Protein AF-A0A0D3L8S0-F1 (afdb_monomer_lite)

Secondary structure (DSSP, 8-state):
-HHHHHHHHHHHHH--GGGHHHH--EESS-HHHHHHHT--GGGEE---TTS-GGG-TTSGGGHHHHHHH-HHHHHHHHHHHHHHHHHHHHS-GGG-HHHHHHHHHHIIIIIS---EEEEEES-STTTTHHHHHIIIIIHHH---B-TTS-B--SS--SPEEE---TTTGGGTTHHHHHHSSS---EEEE--SS-SS--TTHHHHHHHHHHHHHHHHHH---HHHHHHHHHHTT--GGG-

Foldseek 3Di:
DVLVVVVVVVCVPVVDLCCCQVVDAAADDCLPVCVVSSHDCVRYFYDDPVCDPLNNCLGPVVVVVCVVPNVVVSVVVVVVVVVLVCLCVDPDLVNRVVNVVVVVQQCCCWPVPAQEEEEEELDQVCQCVQVSVQCVFCVVWVDQADPVRDGNDRTDITHRTYYGYPPVRVVPCVCCCQPNPGPYHYHYHYDPDDPDDDDCVNVVSVVCSVVSVVCNVPPADPVRVQVVCVVVVDDPVVD

Organism: Pasteurella multocida (NCBI:txid747)

pLDDT: mean 97.19, std 3.03, range [72.25, 98.88]

Radius of gyration: 24.76 Å; chains: 1; bounding box: 58×57×67 Å

Structure (mmCIF, N/CA/C/O backbone):
data_AF-A0A0D3L8S0-F1
#
_entry.id   AF-A0A0D3L8S0-F1
#
loop_
_atom_site.group_PDB
_atom_site.id
_atom_site.type_symbol
_atom_site.label_atom_id
_atom_site.label_alt_id
_atom_site.label_comp_id
_atom_site.label_asym_id
_atom_site.label_entity_id
_atom_site.label_seq_id
_atom_site.pdbx_PDB_ins_code
_atom_site.Cartn_x
_atom_site.Cartn_y
_atom_site.Cartn_z
_atom_site.occupancy
_atom_site.B_iso_or_equiv
_atom_site.auth_seq_id
_atom_site.auth_comp_id
_atom_site.auth_asym_id
_atom_site.auth_atom_id
_atom_site.pdbx_PDB_model_num
ATOM 1 N N . THR A 1 1 ? -0.045 -2.244 -29.015 1.00 88.31 1 THR A N 1
ATOM 2 C CA . THR A 1 1 ? 0.177 -2.265 -27.549 1.00 88.31 1 THR A CA 1
ATOM 3 C C . THR A 1 1 ? 1.051 -1.082 -27.161 1.00 88.31 1 THR A C 1
ATOM 5 O O . THR A 1 1 ? 1.699 -0.525 -28.042 1.00 88.31 1 THR A O 1
ATOM 8 N N . ASN A 1 2 ? 1.077 -0.683 -25.883 1.00 97.69 2 ASN A N 1
ATOM 9 C CA . ASN A 1 2 ? 1.747 0.549 -25.427 1.00 97.69 2 ASN A CA 1
ATOM 10 C C . ASN A 1 2 ? 3.224 0.651 -25.851 1.00 97.69 2 ASN A C 1
ATOM 12 O O . ASN A 1 2 ? 3.626 1.683 -26.381 1.00 97.69 2 ASN A O 1
ATOM 16 N N . ALA A 1 3 ? 4.009 -0.424 -25.698 1.00 97.25 3 ALA A N 1
ATOM 17 C CA . ALA A 1 3 ? 5.432 -0.426 -26.057 1.00 97.25 3 ALA A CA 1
ATOM 18 C C . ALA A 1 3 ? 5.668 -0.150 -27.554 1.00 97.25 3 ALA A C 1
ATOM 20 O O . ALA A 1 3 ? 6.473 0.710 -27.905 1.00 97.25 3 ALA A O 1
ATOM 21 N N . HIS A 1 4 ? 4.918 -0.806 -28.449 1.00 97.06 4 HIS A N 1
ATOM 22 C CA . HIS A 1 4 ? 5.021 -0.543 -29.889 1.00 97.06 4 HIS A CA 1
ATOM 23 C C . HIS A 1 4 ? 4.528 0.858 -30.266 1.00 97.06 4 HIS A C 1
ATOM 25 O O . HIS A 1 4 ? 5.113 1.479 -31.147 1.00 97.06 4 HIS A O 1
ATOM 31 N N . SER A 1 5 ? 3.508 1.393 -29.587 1.00 98.31 5 SER A N 1
ATOM 32 C CA . SER A 1 5 ? 3.090 2.785 -29.792 1.00 98.31 5 SER A CA 1
ATOM 33 C C . SER A 1 5 ? 4.202 3.772 -29.411 1.00 98.31 5 SER A C 1
ATOM 35 O O . SER A 1 5 ? 4.474 4.693 -30.177 1.00 98.31 5 SER A O 1
ATOM 37 N N . ALA A 1 6 ? 4.892 3.551 -28.285 1.00 98.31 6 ALA A N 1
ATOM 38 C CA . ALA A 1 6 ? 6.031 4.372 -27.865 1.00 98.31 6 ALA A CA 1
ATOM 39 C C . ALA A 1 6 ? 7.219 4.254 -28.837 1.00 98.31 6 ALA A C 1
ATOM 41 O O . ALA A 1 6 ? 7.791 5.268 -29.230 1.00 98.31 6 ALA A O 1
ATOM 42 N N . ARG A 1 7 ? 7.543 3.035 -29.296 1.00 97.69 7 ARG A N 1
ATOM 43 C CA . ARG A 1 7 ? 8.562 2.791 -30.334 1.00 97.69 7 ARG A CA 1
ATOM 44 C C . ARG A 1 7 ? 8.227 3.527 -31.630 1.00 97.69 7 ARG A C 1
ATOM 46 O O . ARG A 1 7 ? 9.088 4.203 -32.180 1.00 97.69 7 ARG A O 1
ATOM 53 N N . ASN A 1 8 ? 6.982 3.444 -32.098 1.00 97.94 8 ASN A N 1
ATOM 54 C CA . ASN A 1 8 ? 6.545 4.116 -33.324 1.00 97.94 8 ASN A CA 1
ATOM 55 C C . ASN A 1 8 ? 6.616 5.643 -33.198 1.00 97.94 8 ASN A C 1
ATOM 57 O O . ASN A 1 8 ? 7.094 6.307 -34.114 1.00 97.94 8 ASN A O 1
ATOM 61 N N . TRP A 1 9 ? 6.187 6.198 -32.060 1.00 98.56 9 TRP A N 1
ATOM 62 C CA . TRP A 1 9 ? 6.336 7.625 -31.764 1.00 98.56 9 TRP A CA 1
ATOM 63 C C . TRP A 1 9 ? 7.810 8.055 -31.759 1.00 98.56 9 TRP A C 1
ATOM 65 O O . TRP A 1 9 ? 8.163 9.052 -32.384 1.00 98.56 9 TRP A O 1
ATOM 75 N N . PHE A 1 10 ? 8.684 7.274 -31.122 1.00 98.50 10 PHE A N 1
ATOM 76 C CA . PHE A 1 10 ? 10.119 7.545 -31.073 1.00 98.50 10 PHE A CA 1
ATOM 77 C C . PHE A 1 10 ? 10.753 7.515 -32.473 1.00 98.50 10 PHE A C 1
ATOM 79 O O . PHE A 1 10 ? 11.435 8.462 -32.871 1.00 98.50 10 PHE A O 1
ATOM 86 N N . LEU A 1 11 ? 10.473 6.471 -33.260 1.00 98.19 11 LEU A N 1
ATOM 87 C CA . LEU A 1 11 ? 11.005 6.304 -34.617 1.00 98.19 11 LEU A CA 1
ATOM 88 C C . LEU A 1 11 ? 10.447 7.324 -35.612 1.00 98.19 11 LEU A C 1
ATOM 90 O O . LEU A 1 11 ? 11.124 7.646 -36.588 1.00 98.19 11 LEU A O 1
ATOM 94 N N . ALA A 1 12 ? 9.272 7.904 -35.353 1.00 98.31 12 ALA A N 1
ATOM 95 C CA . ALA A 1 12 ? 8.773 9.027 -36.141 1.00 98.31 12 ALA A CA 1
ATOM 96 C C . ALA A 1 12 ? 9.735 10.230 -36.113 1.00 98.31 12 ALA A C 1
ATOM 98 O O . ALA A 1 12 ? 9.766 10.983 -37.088 1.00 98.31 12 ALA A O 1
ATOM 99 N N . THR A 1 13 ? 10.560 10.369 -35.070 1.00 98.06 13 THR A N 1
ATOM 100 C CA . THR A 1 13 ? 11.589 11.413 -34.948 1.00 98.06 13 THR A CA 1
ATOM 101 C C . THR A 1 13 ? 12.994 10.870 -35.191 1.00 98.06 13 THR A C 1
ATOM 103 O O . THR A 1 13 ? 13.717 11.428 -36.009 1.00 98.06 13 THR A O 1
ATOM 106 N N . ALA A 1 14 ? 13.376 9.782 -34.516 1.00 97.62 14 ALA A N 1
ATOM 107 C CA . ALA A 1 14 ? 14.727 9.221 -34.572 1.00 97.62 14 ALA A CA 1
ATOM 108 C C . ALA A 1 14 ? 15.081 8.627 -35.945 1.00 97.62 14 ALA A C 1
ATOM 110 O O . ALA A 1 14 ? 16.250 8.634 -36.319 1.00 97.62 14 ALA A O 1
ATOM 111 N N . LYS A 1 15 ? 14.071 8.159 -36.700 1.00 96.75 15 LYS A N 1
ATOM 112 C CA . LYS A 1 15 ? 14.129 7.526 -38.035 1.00 96.75 15 LYS A CA 1
ATOM 113 C C . LYS A 1 15 ? 14.943 6.232 -38.143 1.00 96.75 15 LYS A C 1
ATOM 115 O O . LYS A 1 15 ? 14.507 5.334 -38.854 1.00 96.75 15 LYS A O 1
ATOM 120 N N . ASP A 1 16 ? 16.081 6.129 -37.469 1.00 96.75 16 ASP A N 1
ATOM 121 C CA . ASP A 1 16 ? 16.945 4.952 -37.448 1.00 96.75 16 ASP A CA 1
ATOM 122 C C . ASP A 1 16 ? 16.567 4.010 -36.294 1.00 96.75 16 ASP A C 1
ATOM 124 O O . ASP A 1 16 ? 16.536 4.403 -35.123 1.00 96.75 16 ASP A O 1
ATOM 128 N N . GLU A 1 17 ? 16.302 2.744 -36.621 1.00 95.88 17 GLU A N 1
ATOM 129 C CA . GLU A 1 17 ? 15.994 1.710 -35.633 1.00 95.88 17 GLU A CA 1
ATOM 130 C C . GLU A 1 17 ? 17.175 1.398 -34.707 1.00 95.88 17 GLU A C 1
ATOM 132 O O . GLU A 1 17 ? 16.951 0.995 -33.566 1.00 95.88 17 GLU A O 1
ATOM 137 N N . SER A 1 18 ? 18.421 1.663 -35.125 1.00 95.56 18 SER A N 1
ATOM 138 C CA . SER A 1 18 ? 19.609 1.472 -34.278 1.00 95.56 18 SER A CA 1
ATOM 139 C C . SER A 1 18 ? 19.553 2.294 -32.984 1.00 95.56 18 SER A C 1
ATOM 141 O O . SER A 1 18 ? 20.184 1.953 -31.982 1.00 95.56 18 SER A O 1
ATOM 143 N N . HIS A 1 19 ? 18.781 3.385 -32.980 1.00 97.50 19 HIS A N 1
ATOM 144 C CA . HIS A 1 19 ? 18.620 4.251 -31.820 1.00 97.50 19 HIS A CA 1
ATOM 145 C C . HIS A 1 19 ? 17.688 3.656 -30.756 1.00 97.50 19 HIS A C 1
ATOM 147 O O . HIS A 1 19 ? 17.752 4.086 -29.606 1.00 97.50 19 HIS A O 1
ATOM 153 N N . VAL A 1 20 ? 16.878 2.636 -31.073 1.00 97.50 20 VAL A N 1
ATOM 154 C CA . VAL A 1 20 ? 16.002 1.971 -30.087 1.00 97.50 20 VAL A CA 1
ATOM 155 C C . VAL A 1 20 ? 16.818 1.422 -28.914 1.00 97.50 20 VAL A C 1
ATOM 157 O O . VAL A 1 20 ? 16.462 1.664 -27.761 1.00 97.50 20 VAL A O 1
ATOM 160 N N . ALA A 1 21 ? 17.972 0.810 -29.188 1.00 97.06 21 ALA A N 1
ATOM 161 C CA . ALA A 1 21 ? 18.869 0.247 -28.178 1.00 97.06 21 ALA A CA 1
ATOM 162 C C . ALA A 1 21 ? 19.382 1.259 -27.132 1.00 97.06 21 ALA A C 1
ATOM 164 O O . ALA A 1 21 ? 19.805 0.855 -26.052 1.00 97.06 21 ALA A O 1
ATOM 165 N N . LYS A 1 22 ? 19.348 2.568 -27.432 1.00 97.38 22 LYS A N 1
ATOM 166 C CA . LYS A 1 22 ? 19.797 3.643 -26.525 1.00 97.38 22 LYS A CA 1
ATOM 167 C C . LYS A 1 22 ? 18.668 4.297 -25.727 1.00 97.38 22 LYS A C 1
ATOM 169 O O . LYS A 1 22 ? 18.945 5.072 -24.818 1.00 97.38 22 LYS A O 1
ATOM 174 N N . HIS A 1 23 ? 17.415 4.030 -26.088 1.00 98.00 23 HIS A N 1
ATOM 175 C CA . HIS A 1 23 ? 16.240 4.702 -25.523 1.00 98.00 23 HIS A CA 1
ATOM 176 C C . HIS A 1 23 ? 15.230 3.736 -24.895 1.00 98.00 23 HIS A C 1
ATOM 178 O O . HIS A 1 23 ? 14.277 4.182 -24.259 1.00 98.00 23 HIS A O 1
ATOM 184 N N . PHE A 1 24 ? 15.431 2.429 -25.060 1.00 98.06 24 PHE A N 1
ATOM 185 C CA . PHE A 1 24 ? 14.575 1.390 -24.508 1.00 98.06 24 PHE A CA 1
ATOM 186 C C . PHE A 1 24 ? 15.419 0.350 -23.767 1.00 98.06 24 PHE A C 1
ATOM 188 O O . PHE A 1 24 ? 16.456 -0.093 -24.257 1.00 98.06 24 PHE A O 1
ATOM 195 N N . ALA A 1 25 ? 14.930 -0.055 -22.598 1.00 98.00 25 ALA A N 1
ATOM 196 C CA . ALA A 1 25 ? 15.426 -1.173 -21.804 1.00 98.00 25 ALA A CA 1
ATOM 197 C C . ALA A 1 25 ? 14.257 -2.122 -21.506 1.00 98.00 25 ALA A C 1
ATOM 199 O O . ALA A 1 25 ? 13.093 -1.713 -21.571 1.00 98.00 25 ALA A O 1
ATOM 200 N N . ALA A 1 26 ? 14.553 -3.382 -21.191 1.00 97.75 26 ALA A N 1
ATOM 201 C CA . ALA A 1 26 ? 13.537 -4.396 -20.925 1.00 97.75 26 ALA A CA 1
ATOM 202 C C . ALA A 1 26 ? 13.686 -4.987 -19.524 1.00 97.75 26 ALA A C 1
ATOM 204 O O . ALA A 1 26 ? 14.787 -5.307 -19.095 1.00 97.75 26 ALA A O 1
ATOM 205 N N . LEU A 1 27 ? 12.558 -5.197 -18.848 1.00 96.69 27 LEU A N 1
ATOM 206 C CA . LEU A 1 27 ? 12.469 -5.996 -17.628 1.00 96.69 27 LEU A CA 1
ATOM 207 C C . LEU A 1 27 ? 11.749 -7.288 -18.026 1.00 96.69 27 LEU A C 1
ATOM 209 O O . LEU A 1 27 ? 10.531 -7.283 -18.216 1.00 96.69 27 LEU A O 1
ATOM 213 N N . SER A 1 28 ? 12.493 -8.357 -18.313 1.00 92.81 28 SER A N 1
ATOM 214 C CA . SER A 1 28 ? 11.940 -9.563 -18.948 1.00 92.81 28 SER A CA 1
ATOM 215 C C . SER A 1 28 ? 12.872 -10.765 -18.828 1.00 92.81 28 SER A C 1
ATOM 217 O O . SER A 1 28 ? 14.052 -10.614 -18.540 1.00 92.81 28 SER A O 1
ATOM 219 N N . THR A 1 29 ? 12.340 -11.950 -19.127 1.00 90.50 29 THR A N 1
ATOM 220 C CA . THR A 1 29 ? 13.087 -13.204 -19.309 1.00 90.50 29 THR A CA 1
ATOM 221 C C . THR A 1 29 ? 13.115 -13.681 -20.767 1.00 90.50 29 THR A C 1
ATOM 223 O O . THR A 1 29 ? 13.768 -14.673 -21.085 1.00 90.50 29 THR A O 1
ATOM 226 N N . ASN A 1 30 ? 12.410 -13.005 -21.686 1.00 93.44 30 ASN A N 1
ATOM 227 C CA . ASN A 1 30 ? 12.310 -13.413 -23.092 1.00 93.44 30 ASN A CA 1
ATOM 228 C C . ASN A 1 30 ? 13.287 -12.625 -23.977 1.00 93.44 30 ASN A C 1
ATOM 230 O O . ASN A 1 30 ? 12.899 -11.688 -24.679 1.00 93.44 30 ASN A O 1
ATOM 234 N N . SER A 1 31 ? 14.555 -13.039 -23.965 1.00 93.56 31 SER A N 1
ATOM 235 C CA . SER A 1 31 ? 15.636 -12.383 -24.716 1.00 93.56 31 SER A CA 1
ATOM 236 C C . SER A 1 31 ? 15.359 -12.265 -26.216 1.00 93.56 31 SER A C 1
ATOM 238 O O . SER A 1 31 ? 15.661 -11.235 -26.816 1.00 93.56 31 SER A O 1
ATOM 240 N N . LYS A 1 32 ? 14.720 -13.276 -26.823 1.00 96.00 32 LYS A N 1
ATOM 241 C CA . LYS A 1 32 ? 14.365 -13.262 -28.248 1.00 96.00 32 LYS A CA 1
ATOM 242 C C . LYS A 1 32 ? 13.385 -12.133 -28.575 1.00 96.00 32 LYS A C 1
ATOM 244 O O . LYS A 1 32 ? 13.646 -11.362 -29.491 1.00 96.00 32 LYS A O 1
ATOM 249 N N . ALA A 1 33 ? 12.298 -12.003 -27.814 1.00 95.75 33 ALA A N 1
ATOM 250 C CA . ALA A 1 33 ? 11.309 -10.948 -28.047 1.00 95.75 33 ALA A CA 1
ATOM 251 C C . ALA A 1 33 ? 11.878 -9.544 -27.772 1.00 95.75 33 ALA A C 1
ATOM 253 O O . ALA A 1 33 ? 11.538 -8.589 -28.469 1.00 95.75 33 ALA A O 1
ATOM 254 N N . VAL A 1 34 ? 12.765 -9.416 -26.779 1.00 95.88 34 VAL A N 1
ATOM 255 C CA . VAL A 1 34 ? 13.476 -8.163 -26.475 1.00 95.88 34 VAL A CA 1
ATOM 256 C C . VAL A 1 34 ? 14.382 -7.749 -27.640 1.00 95.88 34 VAL A C 1
ATOM 258 O O . VAL A 1 34 ? 14.318 -6.603 -28.087 1.00 95.88 34 VAL A O 1
ATOM 261 N N . ALA A 1 35 ? 15.158 -8.689 -28.185 1.00 95.81 35 ALA A N 1
ATOM 262 C CA . ALA A 1 35 ? 16.009 -8.441 -29.344 1.00 95.81 35 ALA A CA 1
ATOM 263 C C . ALA A 1 35 ? 15.184 -8.108 -30.602 1.00 95.81 35 ALA A C 1
ATOM 265 O O . ALA A 1 35 ? 15.496 -7.149 -31.303 1.00 95.81 35 ALA A O 1
ATOM 266 N N . GLU A 1 36 ? 14.091 -8.837 -30.859 1.00 96.31 36 GLU A N 1
ATOM 267 C CA . GLU A 1 36 ? 13.164 -8.569 -31.973 1.00 96.31 36 GLU A CA 1
ATOM 268 C C . GLU A 1 36 ? 12.494 -7.188 -31.871 1.00 96.31 36 GLU A C 1
ATOM 270 O O . GLU A 1 36 ? 12.191 -6.568 -32.889 1.00 96.31 36 GLU A O 1
ATOM 275 N N . PHE A 1 37 ? 12.296 -6.663 -30.657 1.00 96.88 37 PHE A N 1
ATOM 276 C CA . PHE A 1 37 ? 11.809 -5.297 -30.453 1.00 96.88 37 PHE A CA 1
ATOM 277 C C . PHE A 1 37 ? 12.847 -4.226 -30.856 1.00 96.88 37 PHE A C 1
ATOM 279 O O . PHE A 1 37 ? 12.476 -3.090 -31.177 1.00 96.88 37 PHE A O 1
ATOM 286 N N . GLY A 1 38 ? 14.136 -4.583 -30.873 1.00 96.44 38 GLY A N 1
ATOM 287 C CA . GLY A 1 38 ? 15.269 -3.692 -31.146 1.00 96.44 38 GLY A CA 1
ATOM 288 C C . GLY A 1 38 ? 15.989 -3.181 -29.893 1.00 96.44 38 GLY A C 1
ATOM 289 O O . GLY A 1 38 ? 16.764 -2.230 -29.985 1.00 96.44 38 GLY A O 1
ATOM 290 N N . ILE A 1 39 ? 15.723 -3.769 -28.722 1.00 97.75 39 ILE A N 1
ATOM 291 C CA . ILE A 1 39 ? 16.448 -3.468 -27.479 1.00 97.75 39 ILE A CA 1
ATOM 292 C C . ILE A 1 39 ? 17.754 -4.271 -27.461 1.00 97.75 39 ILE A C 1
ATOM 294 O O . ILE A 1 39 ? 17.759 -5.456 -27.790 1.00 97.75 39 ILE A O 1
ATOM 298 N N . ASP A 1 40 ? 18.855 -3.636 -27.048 1.00 97.12 40 ASP A N 1
ATOM 299 C CA . ASP A 1 40 ? 20.095 -4.356 -26.739 1.00 97.12 40 ASP A CA 1
ATOM 300 C C . ASP A 1 40 ? 19.857 -5.248 -25.515 1.00 97.12 40 ASP A C 1
ATOM 302 O O . ASP A 1 40 ? 19.467 -4.763 -24.453 1.00 97.12 40 ASP A O 1
ATOM 306 N N . THR A 1 41 ? 20.095 -6.552 -25.649 1.00 96.12 41 THR A N 1
ATOM 307 C CA . THR A 1 41 ? 19.909 -7.520 -24.562 1.00 96.12 41 THR A CA 1
ATOM 308 C C . THR A 1 41 ? 20.830 -7.269 -23.368 1.00 96.12 41 THR A C 1
ATOM 310 O O . THR A 1 41 ? 20.524 -7.743 -22.282 1.00 96.12 41 THR A O 1
ATOM 313 N N . ASN A 1 42 ? 21.901 -6.480 -23.514 1.00 96.94 42 ASN A N 1
ATOM 314 C CA . ASN A 1 42 ? 22.684 -5.994 -22.370 1.00 96.94 42 ASN A CA 1
ATOM 315 C C . ASN A 1 42 ? 21.890 -5.028 -21.467 1.00 96.94 42 ASN A C 1
ATOM 317 O O . ASN A 1 42 ? 22.231 -4.859 -20.302 1.00 96.94 42 ASN A O 1
ATOM 321 N N . ASN A 1 43 ? 20.818 -4.425 -21.992 1.00 96.94 43 ASN A N 1
ATOM 322 C CA . ASN A 1 43 ? 19.855 -3.595 -21.264 1.00 96.94 43 ASN A CA 1
ATOM 323 C C . ASN A 1 43 ? 18.572 -4.380 -20.923 1.00 96.94 43 ASN A C 1
ATOM 325 O O . ASN A 1 43 ? 17.499 -3.790 -20.745 1.00 96.94 43 ASN A O 1
ATOM 329 N N . MET A 1 44 ? 18.663 -5.714 -20.881 1.00 97.19 44 MET A N 1
ATOM 330 C CA . MET A 1 44 ? 17.619 -6.586 -20.357 1.00 97.19 44 MET A CA 1
ATOM 331 C C . MET A 1 44 ? 17.942 -6.943 -18.907 1.00 97.19 44 MET A C 1
ATOM 333 O O . MET A 1 44 ? 18.972 -7.542 -18.616 1.00 97.19 44 MET A O 1
ATOM 337 N N . PHE A 1 45 ? 17.039 -6.592 -18.001 1.00 97.62 45 PHE A N 1
ATOM 338 C CA . PHE A 1 45 ? 17.150 -6.894 -16.583 1.00 97.62 45 PHE A CA 1
ATOM 339 C C . PHE A 1 45 ? 16.188 -8.034 -16.249 1.00 97.62 45 PHE A C 1
ATOM 341 O O . PHE A 1 45 ? 14.967 -7.904 -16.385 1.00 97.62 45 PHE A O 1
ATOM 348 N N . GLU A 1 46 ? 16.754 -9.167 -15.852 1.00 95.00 46 GLU A N 1
ATOM 349 C CA . GLU A 1 46 ? 16.008 -10.399 -15.615 1.00 95.00 46 GLU A CA 1
ATOM 350 C C . GLU A 1 46 ? 15.418 -10.466 -14.200 1.00 95.00 46 GLU A C 1
ATOM 352 O O . GLU A 1 46 ? 15.893 -9.838 -13.253 1.00 95.00 46 GLU A O 1
ATOM 357 N N . PHE A 1 47 ? 14.369 -11.270 -14.062 1.00 92.88 47 PHE A N 1
ATOM 358 C CA . PHE A 1 47 ? 13.789 -11.704 -12.794 1.00 92.88 47 PHE A CA 1
ATOM 359 C C . PHE A 1 47 ? 13.243 -13.126 -12.973 1.00 92.88 47 PHE A C 1
ATOM 361 O O . PHE A 1 47 ? 13.187 -13.634 -14.091 1.00 92.88 47 PHE A O 1
ATOM 368 N N . TRP A 1 48 ? 12.855 -13.792 -11.888 1.00 93.00 48 TRP A N 1
ATOM 369 C CA . TRP A 1 48 ? 12.554 -15.228 -11.910 1.00 93.00 48 TRP A CA 1
ATOM 370 C C . TRP A 1 48 ? 11.080 -15.537 -11.644 1.00 93.00 48 TRP A C 1
ATOM 372 O O . TRP A 1 48 ? 10.324 -14.692 -11.178 1.00 93.00 48 TRP A O 1
ATOM 382 N N . ASP A 1 49 ? 10.677 -16.771 -11.934 1.00 90.56 49 ASP A N 1
ATOM 383 C CA . ASP A 1 49 ? 9.305 -17.274 -11.794 1.00 90.56 49 ASP A CA 1
ATOM 384 C C . ASP A 1 49 ? 8.771 -17.238 -10.353 1.00 90.56 49 ASP A C 1
ATOM 386 O O . ASP A 1 49 ? 7.585 -16.994 -10.134 1.00 90.56 49 ASP A O 1
ATOM 390 N N . TRP A 1 50 ? 9.645 -17.410 -9.364 1.00 93.56 50 TRP A N 1
ATOM 391 C CA . TRP A 1 50 ? 9.317 -17.262 -7.947 1.00 93.56 50 TRP A CA 1
ATOM 392 C C . TRP A 1 50 ? 9.108 -15.799 -7.515 1.00 93.56 50 TRP A C 1
ATOM 394 O O . TRP A 1 50 ? 8.661 -15.549 -6.394 1.00 93.56 50 TRP A O 1
ATOM 404 N N . VAL A 1 51 ? 9.373 -14.822 -8.393 1.00 94.44 51 VAL A N 1
ATOM 405 C CA . VAL A 1 51 ? 9.063 -13.404 -8.170 1.00 94.44 51 VAL A CA 1
ATOM 406 C C . VAL A 1 51 ? 7.633 -13.124 -8.635 1.00 94.44 51 VAL A C 1
ATOM 408 O O . VAL A 1 51 ? 7.377 -12.729 -9.773 1.00 94.44 51 VAL A O 1
ATOM 411 N N . GLY A 1 52 ? 6.670 -13.317 -7.733 1.00 94.00 52 GLY A N 1
ATOM 412 C CA . GLY A 1 52 ? 5.275 -12.961 -7.998 1.00 94.00 52 GLY A CA 1
ATOM 413 C C . GLY A 1 52 ? 5.118 -11.462 -8.289 1.00 94.00 52 GLY A C 1
ATOM 414 O O . GLY A 1 52 ? 5.695 -10.632 -7.590 1.00 94.00 52 GLY A O 1
ATOM 415 N N . GLY A 1 53 ? 4.303 -11.096 -9.286 1.00 94.81 53 GLY A N 1
ATOM 416 C CA . GLY A 1 53 ? 4.183 -9.708 -9.765 1.00 94.81 53 GLY A CA 1
ATOM 417 C C . GLY A 1 53 ? 3.904 -8.674 -8.665 1.00 94.81 53 GLY A C 1
ATOM 418 O O . GLY A 1 53 ? 4.602 -7.666 -8.576 1.00 94.81 53 GLY A O 1
ATOM 419 N N . ARG A 1 54 ? 2.967 -8.959 -7.754 1.00 97.69 54 ARG A N 1
ATOM 420 C CA . ARG A 1 54 ? 2.632 -8.090 -6.605 1.00 97.69 54 ARG A CA 1
ATOM 421 C C . ARG A 1 54 ? 3.691 -8.033 -5.489 1.00 97.69 54 ARG A C 1
ATOM 423 O O . ARG A 1 54 ? 3.518 -7.303 -4.524 1.00 97.69 54 ARG A O 1
ATOM 430 N N . TYR A 1 55 ? 4.781 -8.787 -5.624 1.00 98.06 55 TYR A N 1
ATOM 431 C CA . TYR A 1 55 ? 5.945 -8.788 -4.732 1.00 98.06 55 TYR A CA 1
ATOM 432 C C . TYR A 1 55 ? 7.239 -8.462 -5.492 1.00 98.06 55 TYR A C 1
ATOM 434 O O . TYR A 1 55 ? 8.331 -8.749 -5.015 1.00 98.06 55 TYR A O 1
ATOM 442 N N . SER A 1 56 ? 7.141 -7.902 -6.700 1.00 97.44 56 SER A N 1
ATOM 443 C CA . SER A 1 56 ? 8.279 -7.829 -7.620 1.00 97.44 56 SER A CA 1
ATOM 444 C C . SER A 1 56 ? 9.115 -6.556 -7.523 1.00 97.44 56 SER A C 1
ATOM 446 O O . SER A 1 56 ? 10.207 -6.535 -8.088 1.00 97.44 56 SER A O 1
ATOM 448 N N . LEU A 1 57 ? 8.676 -5.514 -6.804 1.00 98.31 57 LEU A N 1
ATOM 449 C CA . LEU A 1 57 ? 9.380 -4.218 -6.774 1.00 98.31 57 LEU A CA 1
ATOM 450 C C . LEU A 1 57 ? 10.832 -4.308 -6.278 1.00 98.31 57 LEU A C 1
ATOM 452 O O . LEU A 1 57 ? 11.642 -3.450 -6.601 1.00 98.31 57 LEU A O 1
ATOM 456 N N . TRP A 1 58 ? 11.161 -5.358 -5.524 1.00 98.31 58 TRP A N 1
ATOM 457 C CA . TRP A 1 58 ? 12.499 -5.626 -4.987 1.00 98.31 58 TRP A CA 1
ATOM 458 C C . TRP A 1 58 ? 13.464 -6.222 -6.028 1.00 98.31 58 TRP A C 1
ATOM 460 O O . TRP A 1 58 ? 14.651 -6.373 -5.764 1.00 98.31 58 TRP A O 1
ATOM 470 N N . SER A 1 59 ? 12.946 -6.614 -7.194 1.00 97.62 59 SER A N 1
ATOM 471 C CA . SER A 1 59 ? 13.696 -7.232 -8.294 1.00 97.62 59 SER A CA 1
ATOM 472 C C . SER A 1 59 ? 14.081 -6.204 -9.368 1.00 97.62 59 SER A C 1
ATOM 474 O O . SER A 1 59 ? 13.969 -4.997 -9.159 1.00 97.62 59 SER A O 1
ATOM 476 N N . ALA A 1 60 ? 14.450 -6.675 -10.566 1.00 97.75 60 ALA A N 1
ATOM 477 C CA . ALA A 1 60 ? 14.612 -5.843 -11.758 1.00 97.75 60 ALA A CA 1
ATOM 478 C C . ALA A 1 60 ? 13.401 -4.936 -12.052 1.00 97.75 60 ALA A C 1
ATOM 480 O O . ALA A 1 60 ? 13.581 -3.847 -12.592 1.00 97.75 60 ALA A O 1
ATOM 481 N N . ILE A 1 61 ? 12.181 -5.328 -11.654 1.00 97.81 61 ILE A N 1
ATOM 482 C CA . ILE A 1 61 ? 10.980 -4.478 -11.770 1.00 97.81 61 ILE A CA 1
ATOM 483 C C . ILE A 1 61 ? 11.151 -3.129 -11.044 1.00 97.81 61 ILE A C 1
ATOM 485 O O . ILE A 1 61 ? 10.598 -2.121 -11.480 1.00 97.81 61 ILE A O 1
ATOM 489 N N . GLY A 1 62 ? 11.975 -3.076 -9.995 1.00 98.31 62 GLY A N 1
ATOM 490 C CA . GLY A 1 62 ? 12.326 -1.859 -9.264 1.00 98.31 62 GLY A CA 1
ATOM 491 C C . GLY A 1 62 ? 13.269 -0.898 -9.993 1.00 98.31 62 GLY A C 1
ATOM 492 O O . GLY A 1 62 ? 13.608 0.137 -9.422 1.00 98.31 62 GLY A O 1
ATOM 493 N N . LEU A 1 63 ? 13.691 -1.172 -11.238 1.00 98.50 63 LEU A N 1
ATOM 494 C CA . LEU A 1 63 ? 14.656 -0.331 -11.963 1.00 98.50 63 LEU A CA 1
ATOM 495 C C . LEU A 1 63 ? 14.244 1.148 -12.003 1.00 98.50 63 LEU A C 1
ATOM 497 O O . LEU A 1 63 ? 15.081 2.026 -11.814 1.00 98.50 63 LEU A O 1
ATOM 501 N N . SER A 1 64 ? 12.958 1.450 -12.202 1.00 98.56 64 SER A N 1
ATOM 502 C CA . SER A 1 64 ? 12.478 2.838 -12.201 1.00 98.56 64 SER A CA 1
ATOM 503 C C . SER A 1 64 ? 12.611 3.519 -10.837 1.00 98.56 64 SER A C 1
ATOM 505 O O . SER A 1 64 ? 12.821 4.728 -10.786 1.00 98.56 64 SER A O 1
ATOM 507 N N . ILE A 1 65 ? 12.518 2.763 -9.738 1.00 98.69 65 ILE A N 1
ATOM 508 C CA . ILE A 1 65 ? 12.755 3.274 -8.382 1.00 98.69 65 ILE A CA 1
ATOM 509 C C . ILE A 1 65 ? 14.232 3.645 -8.265 1.00 98.69 65 ILE A C 1
ATOM 511 O O . ILE A 1 65 ? 14.543 4.799 -7.988 1.00 98.69 65 ILE A O 1
ATOM 515 N N . ALA A 1 66 ? 15.135 2.715 -8.586 1.00 98.62 66 ALA A N 1
ATOM 516 C CA . ALA A 1 66 ? 16.577 2.952 -8.544 1.00 98.62 66 ALA A CA 1
ATOM 517 C C . ALA A 1 66 ? 17.020 4.129 -9.433 1.00 98.62 66 ALA 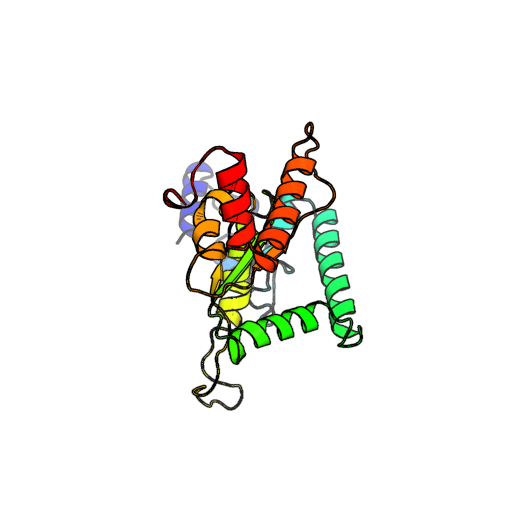A C 1
ATOM 519 O O . ALA A 1 66 ? 17.885 4.904 -9.038 1.00 98.62 66 ALA A O 1
ATOM 520 N N . LEU A 1 67 ? 16.406 4.314 -10.606 1.00 98.62 67 LEU A N 1
ATOM 521 C CA . LEU A 1 67 ? 16.658 5.478 -11.462 1.00 98.62 67 LEU A CA 1
ATOM 522 C C . LEU A 1 67 ? 16.146 6.791 -10.850 1.00 98.62 67 LEU A C 1
ATOM 524 O O . LEU A 1 67 ? 16.751 7.837 -11.069 1.00 98.62 67 LEU A O 1
ATOM 528 N N . SER A 1 68 ? 15.041 6.752 -10.101 1.00 98.69 68 SER A N 1
ATOM 529 C CA . SER A 1 68 ? 14.424 7.942 -9.510 1.00 98.69 68 SER A CA 1
ATOM 530 C C . SER A 1 68 ? 15.123 8.413 -8.238 1.00 98.69 68 SER A C 1
ATOM 532 O O . SER A 1 68 ? 15.209 9.619 -8.019 1.00 98.69 68 SER A O 1
ATOM 534 N N . ILE A 1 69 ? 15.558 7.487 -7.380 1.00 98.50 69 ILE A N 1
ATOM 535 C CA . ILE A 1 69 ? 16.144 7.811 -6.070 1.00 98.50 69 ILE A CA 1
ATOM 536 C C . ILE A 1 69 ? 17.625 7.447 -5.972 1.00 98.50 69 ILE A C 1
ATOM 538 O O . ILE A 1 69 ? 18.225 7.684 -4.941 1.00 98.50 69 ILE A O 1
ATOM 542 N N . GLY A 1 70 ? 18.242 6.900 -7.017 1.00 98.62 70 GLY A N 1
ATOM 543 C CA . GLY A 1 70 ? 19.614 6.397 -6.963 1.00 98.62 70 GLY A CA 1
ATOM 544 C C . GLY A 1 70 ? 19.709 5.001 -6.338 1.00 98.62 70 GLY A C 1
ATOM 545 O O . GLY A 1 70 ? 18.869 4.581 -5.540 1.00 98.62 70 GLY A O 1
ATOM 546 N N . PHE A 1 71 ? 20.755 4.260 -6.716 1.00 98.56 71 PHE A N 1
ATOM 547 C CA . PHE A 1 71 ? 20.906 2.861 -6.306 1.00 98.56 71 PHE A CA 1
ATOM 548 C C . PHE A 1 71 ? 21.169 2.706 -4.802 1.00 98.56 71 PHE A C 1
ATOM 550 O O . PHE A 1 71 ? 20.615 1.801 -4.197 1.00 98.56 71 PHE A O 1
ATOM 557 N N . GLU A 1 72 ? 21.904 3.632 -4.177 1.00 98.69 72 GLU A N 1
ATOM 558 C CA . GLU A 1 72 ? 22.160 3.622 -2.726 1.00 98.69 72 GLU A CA 1
ATOM 559 C C . GLU A 1 72 ? 20.855 3.655 -1.911 1.00 98.69 72 GLU A C 1
ATOM 561 O O . GLU A 1 72 ? 20.661 2.877 -0.978 1.00 98.69 72 GLU A O 1
ATOM 566 N N . HIS A 1 73 ? 19.906 4.511 -2.299 1.00 98.69 73 HIS A N 1
ATOM 567 C CA . HIS A 1 73 ? 18.605 4.584 -1.638 1.00 98.69 73 HIS A CA 1
ATOM 568 C C . HIS A 1 73 ? 17.714 3.373 -1.963 1.00 98.69 73 HIS A C 1
ATOM 570 O O . HIS A 1 73 ? 16.912 2.959 -1.124 1.00 98.69 73 HIS A O 1
ATOM 576 N N . PHE A 1 74 ? 17.872 2.761 -3.142 1.00 98.81 74 PHE A N 1
ATOM 577 C CA . PHE A 1 74 ? 17.221 1.487 -3.460 1.00 98.81 74 PHE A CA 1
ATOM 578 C C . PHE A 1 74 ? 17.784 0.330 -2.616 1.00 98.81 74 PHE A C 1
ATOM 580 O O . PHE A 1 74 ? 17.016 -0.471 -2.093 1.00 98.81 74 PHE A O 1
ATOM 587 N N . GLU A 1 75 ? 19.098 0.274 -2.392 1.00 98.75 75 GLU A N 1
ATOM 588 C CA . GLU A 1 75 ? 19.718 -0.687 -1.473 1.00 98.75 75 GLU A CA 1
ATOM 589 C C . GLU A 1 75 ? 19.254 -0.472 -0.030 1.00 98.75 75 GLU A C 1
ATOM 591 O O . GLU A 1 75 ? 18.963 -1.446 0.662 1.00 98.75 75 GLU A O 1
ATOM 596 N N . ALA A 1 76 ? 19.098 0.779 0.414 1.00 98.81 76 ALA A N 1
ATOM 597 C CA . ALA A 1 76 ? 18.529 1.083 1.727 1.00 98.81 76 ALA A CA 1
ATOM 598 C C . ALA A 1 76 ? 17.076 0.585 1.864 1.00 98.81 76 ALA A C 1
ATOM 600 O O . ALA A 1 76 ? 16.708 0.034 2.902 1.00 98.81 76 ALA A O 1
ATOM 601 N N . LEU A 1 77 ? 16.262 0.711 0.807 1.00 98.81 77 LEU A N 1
ATOM 602 C CA . LEU A 1 77 ? 14.911 0.142 0.756 1.00 98.81 77 LEU A CA 1
ATOM 603 C C . LEU A 1 77 ? 14.939 -1.393 0.888 1.00 98.81 77 LEU A C 1
ATOM 605 O O . LEU A 1 77 ? 14.180 -1.956 1.679 1.00 98.81 77 LEU A O 1
ATOM 609 N N . LEU A 1 78 ? 15.830 -2.069 0.154 1.00 98.81 78 LEU A N 1
ATOM 610 C CA . LEU A 1 78 ? 16.011 -3.524 0.244 1.00 98.81 78 LEU A CA 1
ATOM 611 C C . LEU A 1 78 ? 16.495 -3.955 1.635 1.00 98.81 78 LEU A C 1
ATOM 613 O O . LEU A 1 78 ? 16.019 -4.953 2.174 1.00 98.81 78 LEU A O 1
ATOM 617 N N . ALA A 1 79 ? 17.412 -3.197 2.235 1.00 98.88 79 ALA A N 1
ATOM 618 C CA . ALA A 1 79 ? 17.925 -3.463 3.571 1.00 98.88 79 ALA A CA 1
ATOM 619 C C . ALA A 1 79 ? 16.820 -3.358 4.631 1.00 98.88 79 ALA A C 1
ATOM 621 O O . ALA A 1 79 ? 16.706 -4.253 5.465 1.00 98.88 79 ALA A O 1
ATOM 622 N N . GLY A 1 80 ? 15.956 -2.339 4.555 1.00 98.81 80 GLY A N 1
ATOM 623 C CA . GLY A 1 80 ? 14.805 -2.207 5.454 1.00 98.81 80 GLY A CA 1
ATOM 624 C C . GLY A 1 80 ? 13.817 -3.375 5.336 1.00 98.81 80 GLY A C 1
ATOM 625 O O . GLY A 1 80 ? 13.356 -3.904 6.348 1.00 98.81 80 GLY A O 1
ATOM 626 N N . ALA A 1 81 ? 13.541 -3.847 4.114 1.00 98.81 81 ALA A N 1
ATOM 627 C CA . ALA A 1 81 ? 12.735 -5.054 3.909 1.00 98.81 81 ALA A CA 1
ATOM 628 C C . ALA A 1 81 ? 13.413 -6.299 4.508 1.00 98.81 81 ALA A C 1
ATOM 630 O O . ALA A 1 81 ? 12.776 -7.077 5.213 1.00 98.81 81 ALA A O 1
ATOM 631 N N . HIS A 1 82 ? 14.726 -6.441 4.316 1.00 98.88 82 HIS A N 1
ATOM 632 C CA . HIS A 1 82 ? 15.497 -7.551 4.869 1.00 98.88 82 HIS A CA 1
ATOM 633 C C . HIS A 1 82 ? 15.559 -7.545 6.408 1.00 98.88 82 HIS A C 1
ATOM 635 O O . HIS A 1 82 ? 15.592 -8.604 7.041 1.00 98.88 82 HIS A O 1
ATOM 641 N N . GLU A 1 83 ? 15.569 -6.373 7.043 1.00 98.81 83 GLU A N 1
ATOM 642 C CA . GLU A 1 83 ? 15.435 -6.259 8.499 1.00 98.81 83 GLU A CA 1
ATOM 643 C C . GLU A 1 83 ? 14.068 -6.761 8.976 1.00 98.81 83 GLU A C 1
ATOM 645 O O . GLU A 1 83 ? 14.003 -7.527 9.943 1.00 98.81 83 GLU A O 1
ATOM 650 N N . MET A 1 84 ? 12.993 -6.418 8.259 1.00 98.81 84 MET A N 1
ATOM 651 C CA . MET A 1 84 ? 11.658 -6.944 8.544 1.00 98.81 84 MET A CA 1
ATOM 652 C C . MET A 1 84 ? 11.571 -8.461 8.310 1.00 98.81 84 MET A C 1
ATOM 654 O O . MET A 1 84 ? 10.948 -9.155 9.113 1.00 98.81 84 MET A O 1
ATOM 658 N N . ASP A 1 85 ? 12.253 -9.006 7.296 1.00 98.81 85 ASP A N 1
ATOM 659 C CA . ASP A 1 85 ? 12.347 -10.459 7.083 1.00 98.81 85 ASP A CA 1
ATOM 660 C C . ASP A 1 85 ? 13.005 -11.163 8.275 1.00 98.81 85 ASP A C 1
ATOM 662 O O . ASP A 1 85 ? 12.528 -12.205 8.736 1.00 98.81 85 ASP A O 1
ATOM 666 N N . LYS A 1 86 ? 14.108 -10.601 8.793 1.00 98.81 86 LYS A N 1
ATOM 667 C CA . LYS A 1 86 ? 14.784 -11.135 9.984 1.00 98.81 86 LYS A CA 1
ATOM 668 C C . LYS A 1 86 ? 13.849 -11.108 11.181 1.00 98.81 86 LYS A C 1
ATOM 670 O O . LYS A 1 86 ? 13.677 -12.143 11.820 1.00 98.81 86 LYS A O 1
ATOM 675 N N . HIS A 1 87 ? 13.220 -9.963 11.442 1.00 98.81 87 HIS A N 1
ATOM 676 C CA . HIS A 1 87 ? 12.251 -9.813 12.526 1.00 98.81 87 HIS A CA 1
ATOM 677 C C . HIS A 1 87 ? 11.133 -10.852 12.424 1.00 98.81 87 HIS A C 1
ATOM 679 O O . HIS A 1 87 ? 10.930 -11.626 13.359 1.00 98.81 87 HIS A O 1
ATOM 685 N N . PHE A 1 88 ? 10.480 -10.947 11.263 1.00 98.75 88 PHE A N 1
ATOM 686 C CA . PHE A 1 88 ? 9.404 -11.904 11.024 1.00 98.75 88 PHE A CA 1
ATOM 687 C C . PHE A 1 88 ? 9.849 -13.356 11.234 1.00 98.75 88 PHE A C 1
ATOM 689 O O . PHE A 1 88 ? 9.107 -14.155 11.803 1.00 98.75 88 PHE A O 1
ATOM 696 N N . ARG A 1 89 ? 11.064 -13.705 10.803 1.00 98.62 89 ARG A N 1
ATOM 697 C CA . ARG A 1 89 ? 11.585 -15.070 10.906 1.00 98.62 89 ARG A CA 1
ATOM 698 C C . ARG A 1 89 ? 12.007 -15.459 12.323 1.00 98.62 89 ARG A C 1
ATOM 700 O O . ARG A 1 89 ? 11.932 -16.642 12.651 1.00 98.62 89 ARG A O 1
ATOM 707 N N . THR A 1 90 ? 12.530 -14.525 13.119 1.00 98.62 90 THR A N 1
ATOM 708 C CA . THR A 1 90 ? 13.239 -14.868 14.368 1.00 98.62 90 THR A CA 1
ATOM 709 C C . THR A 1 90 ? 12.581 -14.371 15.647 1.00 98.62 90 THR A C 1
ATOM 711 O O . THR A 1 90 ? 12.892 -14.909 16.708 1.00 98.62 90 THR A O 1
ATOM 714 N N . ALA A 1 91 ? 11.719 -13.353 15.593 1.00 98.62 91 ALA A N 1
ATOM 715 C CA . ALA A 1 91 ? 11.060 -12.845 16.793 1.00 98.62 91 ALA A CA 1
ATOM 716 C C . ALA A 1 91 ? 10.079 -13.887 17.372 1.00 98.62 91 ALA A C 1
ATOM 718 O O . ALA A 1 91 ? 9.373 -14.541 16.594 1.00 98.62 91 ALA A O 1
ATOM 719 N N . PRO A 1 92 ? 9.985 -14.025 18.711 1.00 98.38 92 PRO A N 1
ATOM 720 C CA . PRO A 1 92 ? 8.910 -14.785 19.350 1.00 98.38 92 PRO A CA 1
ATOM 721 C C . PRO A 1 92 ? 7.538 -14.311 18.860 1.00 98.38 92 PRO A C 1
ATOM 723 O O . PRO A 1 92 ? 7.360 -13.118 18.610 1.00 98.38 92 PRO A O 1
ATOM 726 N N . ILE A 1 93 ? 6.573 -15.226 18.724 1.00 97.06 93 ILE A N 1
ATOM 727 C CA . ILE A 1 93 ? 5.259 -14.946 18.113 1.00 97.06 93 ILE A CA 1
ATOM 728 C C . ILE A 1 93 ? 4.565 -13.758 18.794 1.00 97.06 93 ILE A C 1
ATOM 730 O O . ILE A 1 93 ? 4.028 -12.889 18.117 1.00 97.06 93 ILE A O 1
ATOM 734 N N . GLU A 1 94 ? 4.640 -13.674 20.119 1.00 97.31 94 GLU A N 1
ATOM 735 C CA . GLU A 1 94 ? 4.047 -12.615 20.938 1.00 97.31 94 GLU A CA 1
ATOM 736 C C . GLU A 1 94 ? 4.688 -11.227 20.753 1.00 97.31 94 GLU A C 1
ATOM 738 O O . GLU A 1 94 ? 4.117 -10.222 21.167 1.00 97.31 94 GLU A O 1
ATOM 743 N N . GLN A 1 95 ? 5.862 -11.157 20.122 1.00 98.19 95 GLN A N 1
ATOM 744 C CA . GLN A 1 95 ? 6.583 -9.920 19.790 1.00 98.19 95 GLN A CA 1
ATOM 745 C C . GLN A 1 95 ? 6.691 -9.704 18.269 1.00 98.19 95 GLN A C 1
ATOM 747 O O . GLN A 1 95 ? 7.308 -8.744 17.799 1.00 98.19 95 GLN A O 1
ATOM 752 N N . ASN A 1 96 ? 6.104 -10.600 17.475 1.00 98.69 96 ASN A N 1
ATOM 753 C CA . ASN A 1 96 ? 6.230 -10.609 16.029 1.00 98.69 96 ASN A CA 1
ATOM 754 C C . ASN A 1 96 ? 5.155 -9.713 15.400 1.00 98.69 96 ASN A C 1
ATOM 756 O O . ASN A 1 96 ? 4.012 -10.123 15.224 1.00 98.69 96 ASN A O 1
ATOM 760 N N . ILE A 1 97 ? 5.543 -8.481 15.059 1.00 98.50 97 ILE A N 1
ATOM 761 C CA . ILE A 1 97 ? 4.648 -7.443 14.512 1.00 98.50 97 ILE A CA 1
ATOM 762 C C . ILE A 1 97 ? 3.772 -7.967 13.353 1.00 98.50 97 ILE A C 1
ATOM 764 O O . ILE A 1 97 ? 2.550 -7.864 13.480 1.00 98.50 97 ILE A O 1
ATOM 768 N N . PRO A 1 98 ? 4.312 -8.577 12.270 1.00 98.69 98 PRO A N 1
ATOM 769 C CA . PRO A 1 98 ? 3.461 -9.103 11.198 1.00 98.69 98 PRO A CA 1
ATOM 77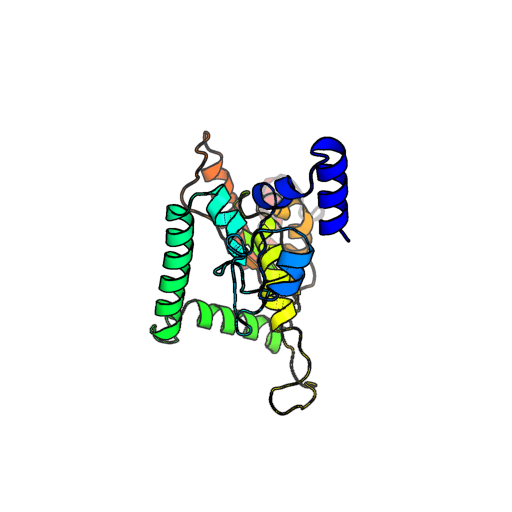0 C C . PRO A 1 98 ? 2.473 -10.177 11.665 1.00 98.69 98 PRO A C 1
ATOM 772 O O . PRO A 1 98 ? 1.331 -10.198 11.211 1.00 98.69 98 PRO A O 1
ATOM 775 N N . THR A 1 99 ? 2.885 -11.054 12.587 1.00 98.50 99 THR A N 1
ATOM 776 C CA . THR A 1 99 ? 2.003 -12.105 13.118 1.00 98.50 99 THR A CA 1
ATOM 777 C C . THR A 1 99 ? 0.876 -11.512 13.956 1.00 98.50 99 THR A C 1
ATOM 779 O O . THR A 1 99 ? -0.278 -11.894 13.781 1.00 98.50 99 THR A O 1
ATOM 782 N N . THR A 1 100 ? 1.181 -10.543 14.818 1.00 98.50 100 THR A N 1
ATOM 783 C CA . THR A 1 100 ? 0.174 -9.832 15.613 1.00 98.50 100 THR A CA 1
ATOM 784 C C . THR A 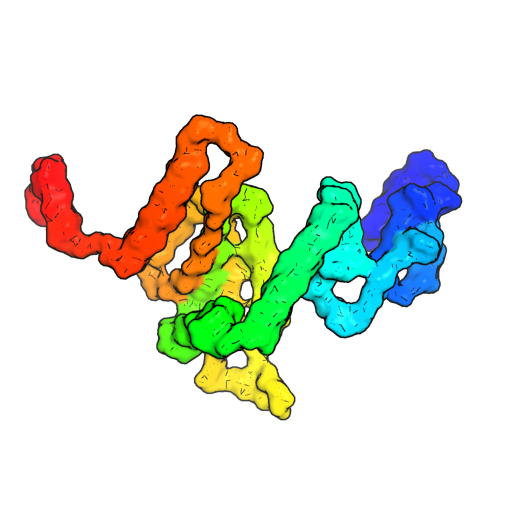1 100 ? -0.848 -9.132 14.720 1.00 98.50 100 THR A C 1
ATOM 786 O O . THR A 1 100 ? -2.047 -9.311 14.927 1.00 98.50 100 THR A O 1
ATOM 789 N N . LEU A 1 101 ? -0.402 -8.402 13.691 1.00 98.69 101 LEU A N 1
ATOM 790 C CA . LEU A 1 101 ? -1.303 -7.742 12.740 1.00 98.69 101 LEU A CA 1
ATOM 791 C C . LEU A 1 101 ? -2.178 -8.757 11.989 1.00 98.69 101 LEU A C 1
ATOM 793 O O . LEU A 1 101 ? -3.391 -8.578 11.904 1.00 98.69 101 LEU A O 1
ATOM 797 N N . ALA A 1 102 ? -1.600 -9.871 11.527 1.00 98.62 102 ALA A N 1
ATOM 798 C CA . ALA A 1 102 ? -2.352 -10.929 10.855 1.00 98.62 102 ALA A CA 1
ATOM 799 C C . ALA A 1 102 ? -3.424 -11.562 11.760 1.00 98.62 102 ALA A C 1
ATOM 801 O O . ALA A 1 102 ? -4.537 -11.826 11.307 1.00 98.62 102 ALA A O 1
ATOM 802 N N . LEU A 1 103 ? -3.117 -11.787 13.042 1.00 98.50 103 LEU A N 1
ATOM 803 C CA . LEU A 1 103 ? -4.072 -12.339 14.006 1.00 98.50 103 LEU A CA 1
ATOM 804 C C . LEU A 1 103 ? -5.191 -11.348 14.351 1.00 98.50 103 LEU A C 1
ATOM 806 O O . LEU A 1 103 ? -6.339 -11.767 14.488 1.00 98.50 103 LEU A O 1
ATOM 810 N N . ILE A 1 104 ? -4.891 -10.048 14.443 1.00 98.44 104 ILE A N 1
ATOM 811 C CA . ILE A 1 104 ? -5.903 -8.994 14.619 1.00 98.44 104 ILE A CA 1
ATOM 812 C C . ILE A 1 104 ? -6.815 -8.920 13.386 1.00 98.44 104 ILE A C 1
ATOM 814 O O . ILE A 1 104 ? -8.038 -8.896 13.530 1.00 98.44 104 ILE A O 1
ATOM 818 N N . GLY A 1 105 ? -6.249 -8.945 12.176 1.00 98.38 105 GLY A N 1
ATOM 819 C CA . GLY A 1 105 ? -7.018 -8.971 10.928 1.00 98.38 105 GLY A CA 1
ATOM 820 C C . GLY A 1 105 ? -7.927 -10.200 10.829 1.00 98.38 105 GLY A C 1
ATOM 821 O O . GLY A 1 105 ? -9.115 -10.075 10.521 1.00 98.38 105 GLY A O 1
ATOM 822 N N . LEU A 1 106 ? -7.407 -11.380 11.183 1.00 98.31 106 LEU A N 1
ATOM 823 C CA . LEU A 1 106 ? -8.180 -12.622 11.263 1.00 98.31 106 LEU A CA 1
ATOM 824 C C . LEU A 1 106 ? -9.297 -12.525 12.308 1.00 98.31 106 LEU A C 1
ATOM 826 O O . LEU A 1 106 ? -10.421 -12.939 12.036 1.00 98.31 106 LEU A O 1
ATOM 830 N N . TRP A 1 107 ? -9.025 -11.956 13.485 1.00 98.75 107 TRP A N 1
ATOM 831 C CA . TRP A 1 107 ? -10.043 -11.748 14.516 1.00 98.75 107 TRP A CA 1
ATOM 832 C C . TRP A 1 107 ? -11.188 -10.868 14.008 1.00 98.75 107 TRP A C 1
ATOM 834 O O . TRP A 1 107 ? -12.358 -11.256 14.063 1.00 98.75 107 TRP A O 1
ATOM 844 N N . ASN A 1 108 ? -10.852 -9.711 13.438 1.00 98.62 108 ASN A N 1
ATOM 845 C CA . ASN A 1 108 ? -11.839 -8.789 12.893 1.00 98.62 108 ASN A CA 1
ATOM 846 C C . ASN A 1 108 ? -12.659 -9.424 11.762 1.00 98.62 108 ASN A C 1
ATOM 848 O O . ASN A 1 108 ? -13.879 -9.275 11.729 1.00 98.62 108 ASN A O 1
ATOM 852 N N . THR A 1 109 ? -12.011 -10.171 10.869 1.00 98.19 109 THR A N 1
ATOM 853 C CA . THR A 1 109 ? -12.657 -10.742 9.682 1.00 98.19 109 THR A CA 1
ATOM 854 C C . THR A 1 109 ? -13.505 -11.967 10.022 1.00 98.19 109 THR A C 1
ATOM 856 O O . THR A 1 109 ? -14.692 -12.022 9.705 1.00 98.19 109 THR A O 1
ATOM 859 N N . ASN A 1 110 ? -12.920 -12.961 10.692 1.00 98.31 110 ASN A N 1
ATOM 860 C CA . ASN A 1 110 ? -13.551 -14.265 10.893 1.00 98.31 110 ASN A CA 1
ATOM 861 C C . ASN A 1 110 ? -14.464 -14.326 12.120 1.00 98.31 110 ASN A C 1
ATOM 863 O O . ASN A 1 110 ? -15.350 -15.179 12.148 1.00 98.31 110 ASN A O 1
ATOM 867 N N . PHE A 1 111 ? -14.269 -13.452 13.114 1.00 98.38 111 PHE A N 1
ATOM 868 C CA . PHE A 1 111 ? -15.062 -13.465 14.347 1.00 98.38 111 PHE A CA 1
ATOM 869 C C . PHE A 1 111 ? -15.968 -12.244 14.480 1.00 98.38 111 PHE A C 1
ATOM 871 O O . PHE A 1 111 ? -17.130 -12.402 14.849 1.00 98.38 111 PHE A O 1
ATOM 878 N N . LEU A 1 112 ? -15.475 -11.042 14.159 1.00 98.31 112 LEU A N 1
ATOM 879 C CA . LEU A 1 112 ? -16.291 -9.819 14.218 1.00 98.31 112 LEU A CA 1
ATOM 880 C C . LEU A 1 112 ? -17.031 -9.512 12.906 1.00 98.31 112 LEU A C 1
ATOM 882 O O . LEU A 1 112 ? -17.881 -8.625 12.878 1.00 98.31 112 LEU A O 1
ATOM 886 N N . GLY A 1 113 ? -16.742 -10.253 11.831 1.00 97.38 113 GLY A N 1
ATOM 887 C CA . GLY A 1 113 ? -17.438 -10.139 10.549 1.00 97.38 113 GLY A CA 1
ATOM 888 C C . GLY A 1 113 ? -17.091 -8.885 9.741 1.00 97.38 113 GLY A C 1
ATOM 889 O O . GLY A 1 113 ? -17.847 -8.521 8.839 1.00 97.38 113 GLY A O 1
ATOM 890 N N . ALA A 1 114 ? -15.976 -8.212 10.042 1.00 98.44 114 ALA A N 1
ATOM 891 C CA . ALA A 1 114 ? -15.501 -7.086 9.247 1.00 98.44 114 ALA A CA 1
ATOM 892 C C . ALA A 1 114 ? -15.116 -7.558 7.835 1.00 98.44 114 ALA A C 1
ATOM 894 O O . ALA A 1 114 ? -14.299 -8.459 7.668 1.00 98.44 114 ALA A O 1
ATOM 895 N N . GLN A 1 115 ? -15.699 -6.944 6.804 1.00 98.31 115 GLN A N 1
ATOM 896 C CA . GLN A 1 115 ? -15.427 -7.309 5.405 1.00 98.31 115 GLN A CA 1
ATOM 897 C C . GLN A 1 115 ? -14.300 -6.489 4.772 1.00 98.31 115 GLN A C 1
ATOM 899 O O . GLN A 1 115 ? -13.846 -6.796 3.668 1.00 98.31 115 GLN A O 1
ATOM 904 N N . THR A 1 116 ? -13.880 -5.415 5.436 1.00 98.81 116 THR A N 1
ATOM 905 C CA . THR A 1 116 ? -12.938 -4.442 4.887 1.00 98.81 116 THR A CA 1
ATOM 906 C C . THR A 1 116 ? -11.891 -4.069 5.916 1.00 98.81 116 THR A C 1
ATOM 908 O O . THR A 1 116 ? -12.189 -4.091 7.104 1.00 98.81 116 THR A O 1
ATOM 911 N N . GLU A 1 117 ? -10.732 -3.622 5.456 1.00 98.88 117 GLU A N 1
ATOM 912 C CA . GLU A 1 117 ? -9.681 -3.020 6.273 1.00 98.88 117 GLU A CA 1
ATOM 913 C C . GLU A 1 117 ? -9.223 -1.724 5.594 1.00 98.88 117 GLU A C 1
ATOM 915 O O . GLU A 1 117 ? -8.992 -1.692 4.378 1.00 98.88 117 GLU A O 1
ATOM 920 N N . ALA A 1 118 ? -9.152 -0.642 6.369 1.00 98.81 118 ALA A N 1
ATOM 921 C CA . ALA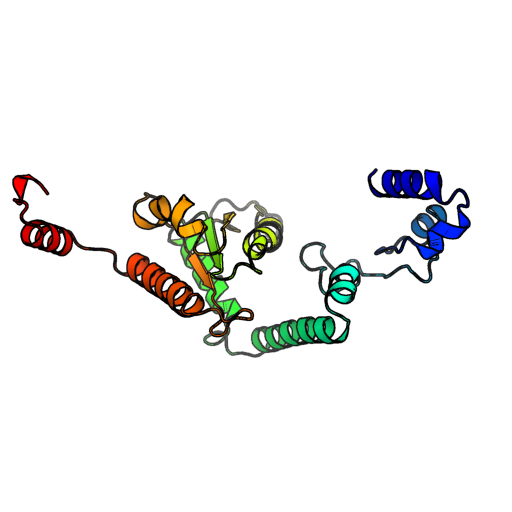 A 1 118 ? -8.746 0.666 5.877 1.00 98.81 118 ALA A CA 1
ATOM 922 C C . ALA A 1 118 ? -7.279 0.949 6.229 1.00 98.81 118 ALA A C 1
ATOM 924 O O . ALA A 1 118 ? -6.900 0.890 7.394 1.00 98.81 118 ALA A O 1
ATOM 925 N N . ILE A 1 119 ? -6.464 1.321 5.241 1.00 98.88 119 ILE A N 1
ATOM 926 C CA . ILE A 1 119 ? -5.072 1.749 5.439 1.00 98.88 119 ILE A CA 1
ATOM 927 C C . ILE A 1 119 ? -5.009 3.268 5.270 1.00 98.88 119 ILE A C 1
ATOM 929 O O . ILE A 1 119 ? -5.242 3.789 4.178 1.00 98.88 119 ILE A O 1
ATOM 933 N N . LEU A 1 120 ? -4.700 3.984 6.352 1.00 98.69 120 LEU A N 1
ATOM 934 C CA . LEU A 1 120 ? -4.882 5.433 6.476 1.00 98.69 120 LEU A CA 1
ATOM 935 C C . LEU A 1 120 ? -3.551 6.118 6.840 1.00 98.69 120 LEU A C 1
ATOM 937 O O . LEU A 1 120 ? -3.330 6.491 7.997 1.00 98.69 120 LEU A O 1
ATOM 941 N N . PRO A 1 121 ? -2.624 6.278 5.876 1.00 98.62 121 PRO A N 1
ATOM 942 C CA . PRO A 1 121 ? -1.346 6.924 6.134 1.00 98.62 121 PRO A CA 1
ATOM 943 C C . PRO A 1 121 ? -1.517 8.442 6.270 1.00 98.62 121 PRO A C 1
ATOM 945 O O . PRO A 1 121 ? -1.983 9.118 5.360 1.00 98.62 121 PRO A O 1
ATOM 948 N N . TYR A 1 122 ? -1.090 9.019 7.385 1.00 98.50 122 TYR A N 1
ATOM 949 C CA . TYR A 1 122 ? -0.989 10.464 7.602 1.00 98.50 122 TYR A CA 1
ATOM 950 C C . TYR A 1 122 ? 0.330 10.974 7.019 1.00 98.50 122 TYR A C 1
ATOM 952 O O . TYR A 1 122 ? 1.193 11.496 7.720 1.00 98.50 122 TYR A O 1
ATOM 960 N N . ASP A 1 123 ? 0.493 10.755 5.716 1.00 98.38 123 ASP A N 1
ATOM 961 C CA . ASP A 1 123 ? 1.623 11.207 4.918 1.00 98.38 123 ASP A CA 1
ATOM 962 C C . ASP A 1 123 ? 1.215 11.259 3.436 1.00 98.38 123 ASP A C 1
ATOM 964 O O . ASP A 1 123 ? 0.696 10.289 2.877 1.00 98.38 123 ASP A O 1
ATOM 968 N N . GLN A 1 124 ? 1.446 12.401 2.785 1.00 98.38 124 GLN A N 1
ATOM 969 C CA . GLN A 1 124 ? 1.018 12.608 1.401 1.00 98.38 124 GLN A CA 1
ATOM 970 C C . GLN A 1 124 ? 1.892 11.854 0.382 1.00 98.38 124 GLN A C 1
ATOM 972 O O . GLN A 1 124 ? 1.399 11.511 -0.694 1.00 98.38 124 GLN A O 1
ATOM 977 N N . TYR A 1 125 ? 3.159 11.550 0.690 1.00 98.38 125 TYR A N 1
ATOM 978 C CA . TYR A 1 125 ? 3.996 10.717 -0.182 1.00 98.38 125 TYR A CA 1
ATOM 979 C C . TYR A 1 125 ? 3.490 9.267 -0.223 1.00 98.38 125 TYR A C 1
ATOM 981 O O . TYR A 1 125 ? 3.649 8.589 -1.238 1.00 98.38 125 TYR A O 1
ATOM 989 N N . LEU A 1 126 ? 2.779 8.816 0.817 1.00 98.56 126 LEU A N 1
ATOM 990 C CA . LEU A 1 126 ? 2.127 7.504 0.882 1.00 98.56 126 LEU A CA 1
ATOM 991 C C . LEU A 1 126 ? 0.732 7.445 0.227 1.00 98.56 126 LEU A C 1
ATOM 993 O O . LEU A 1 126 ? 0.018 6.456 0.391 1.00 98.56 126 LEU A O 1
ATOM 997 N N . HIS A 1 127 ? 0.333 8.430 -0.585 1.00 98.38 127 HIS A N 1
ATOM 998 C CA . HIS A 1 127 ? -1.008 8.468 -1.197 1.00 98.38 127 HIS A CA 1
ATOM 999 C C . HIS A 1 127 ? -1.370 7.267 -2.101 1.00 98.38 127 HIS A C 1
ATOM 1001 O O . HIS A 1 127 ? -2.539 7.049 -2.405 1.00 98.38 127 HIS A O 1
ATOM 1007 N N . ARG A 1 128 ? -0.392 6.472 -2.558 1.00 98.50 128 ARG A N 1
ATOM 1008 C CA . ARG A 1 128 ? -0.627 5.232 -3.332 1.00 98.50 128 ARG A CA 1
ATOM 1009 C C . ARG A 1 128 ? -0.469 3.955 -2.509 1.00 98.50 128 ARG A C 1
ATOM 1011 O O . ARG A 1 128 ? -0.630 2.871 -3.062 1.00 98.50 128 ARG A O 1
ATOM 1018 N N . PHE A 1 129 ? -0.173 4.062 -1.216 1.00 98.75 129 PHE A N 1
ATOM 1019 C CA . PHE A 1 129 ? 0.172 2.924 -0.365 1.00 98.75 129 PHE A CA 1
ATOM 1020 C C . PHE A 1 129 ? -1.009 1.967 -0.160 1.00 98.75 129 PHE A C 1
ATOM 1022 O O . PHE A 1 129 ? -0.871 0.769 -0.396 1.00 98.75 129 PHE A O 1
ATOM 1029 N N . ALA A 1 130 ? -2.202 2.487 0.151 1.00 98.56 130 ALA A N 1
ATOM 1030 C CA . ALA A 1 130 ? -3.410 1.664 0.248 1.00 98.56 130 ALA A CA 1
ATOM 1031 C C . ALA A 1 130 ? -3.720 0.949 -1.082 1.00 98.56 130 ALA A C 1
ATOM 1033 O O . ALA A 1 130 ? -3.973 -0.253 -1.106 1.00 98.56 130 ALA A O 1
ATOM 1034 N N . ALA A 1 131 ? -3.605 1.659 -2.211 1.00 98.62 131 ALA A N 1
ATOM 1035 C CA . ALA A 1 131 ? -3.808 1.087 -3.544 1.00 98.62 131 ALA A CA 1
ATOM 1036 C C . ALA A 1 131 ? -2.761 0.014 -3.910 1.00 98.62 131 ALA A C 1
ATOM 1038 O O . ALA A 1 131 ? -3.081 -0.949 -4.600 1.00 98.62 131 ALA A O 1
ATOM 1039 N N . TYR A 1 132 ? -1.518 0.144 -3.440 1.00 98.75 132 TYR A N 1
ATOM 1040 C CA . TYR A 1 132 ? -0.500 -0.898 -3.594 1.00 98.75 132 TYR A CA 1
ATOM 1041 C C . TYR A 1 132 ? -0.906 -2.182 -2.847 1.00 98.75 132 TYR A C 1
ATOM 1043 O O . TYR A 1 132 ? -0.853 -3.280 -3.408 1.00 98.75 132 TYR A O 1
ATOM 1051 N N . PHE A 1 133 ? -1.404 -2.052 -1.613 1.00 98.75 133 PHE A N 1
ATOM 1052 C CA . PHE A 1 133 ? -1.859 -3.195 -0.814 1.00 98.75 133 PHE A CA 1
ATOM 1053 C C . PHE A 1 133 ? -3.224 -3.756 -1.213 1.00 98.75 133 PHE A C 1
ATOM 1055 O O . PHE A 1 133 ? -3.496 -4.913 -0.894 1.00 98.75 133 PHE A O 1
ATOM 1062 N N . GLN A 1 134 ? -4.032 -3.037 -1.995 1.00 98.75 134 GLN A N 1
ATOM 1063 C CA . GLN A 1 134 ? -5.173 -3.649 -2.685 1.00 98.75 134 GLN A CA 1
ATOM 1064 C C . GLN A 1 134 ? -4.715 -4.832 -3.532 1.00 98.75 134 GLN A C 1
ATOM 1066 O O . GLN A 1 134 ? -5.224 -5.939 -3.373 1.00 98.75 134 GLN A O 1
ATOM 1071 N N . GLN A 1 135 ? -3.691 -4.642 -4.367 1.00 98.69 135 GLN A N 1
ATOM 1072 C CA . GLN A 1 135 ? -3.123 -5.757 -5.120 1.00 98.69 135 GLN A CA 1
ATOM 1073 C C . GLN A 1 135 ? -2.387 -6.736 -4.194 1.00 98.69 135 GLN A C 1
ATOM 1075 O O . GLN A 1 135 ? -2.610 -7.942 -4.273 1.00 98.69 135 GLN A O 1
ATOM 1080 N N . GLY A 1 136 ? -1.531 -6.233 -3.299 1.00 98.50 136 GLY A N 1
ATOM 1081 C CA . GLY A 1 136 ? -0.704 -7.068 -2.421 1.00 98.50 136 GLY A CA 1
ATOM 1082 C C . GLY A 1 136 ? -1.498 -8.040 -1.539 1.00 98.50 136 GLY A C 1
ATOM 1083 O O . GLY A 1 136 ? -1.098 -9.195 -1.389 1.00 98.50 136 GLY A O 1
ATOM 1084 N N . ASN A 1 137 ? -2.633 -7.604 -0.989 1.00 98.81 137 ASN A N 1
ATOM 1085 C CA . ASN A 1 137 ? -3.460 -8.395 -0.079 1.00 98.81 137 ASN A CA 1
ATOM 1086 C C . ASN A 1 137 ? -4.603 -9.101 -0.825 1.00 98.81 137 ASN A C 1
ATOM 1088 O O . ASN A 1 137 ? -4.688 -10.330 -0.794 1.00 98.81 137 ASN A O 1
ATOM 1092 N N . MET A 1 138 ? -5.437 -8.361 -1.566 1.00 98.75 138 MET A N 1
ATOM 1093 C CA . MET A 1 138 ? -6.675 -8.916 -2.133 1.00 98.75 138 MET A CA 1
ATOM 1094 C C . MET A 1 138 ? -6.388 -9.942 -3.239 1.00 98.75 138 MET A C 1
ATOM 1096 O O . MET A 1 138 ? -7.048 -10.974 -3.303 1.00 98.75 138 MET A O 1
ATOM 1100 N N . GLU A 1 139 ? -5.356 -9.743 -4.067 1.00 98.44 139 GLU A N 1
ATOM 1101 C CA . GLU A 1 139 ? -4.963 -10.735 -5.086 1.00 98.44 139 GLU A CA 1
ATOM 1102 C C . GLU A 1 139 ? -4.278 -11.974 -4.461 1.00 98.44 139 GLU A C 1
ATOM 1104 O O . GLU A 1 139 ? -4.306 -13.086 -5.010 1.00 98.44 139 GLU A O 1
ATOM 1109 N N . SER A 1 140 ? -3.679 -11.815 -3.277 1.00 98.50 140 SER A N 1
ATOM 1110 C CA . SER A 1 140 ? -3.080 -12.916 -2.511 1.00 98.50 140 SER A CA 1
ATOM 1111 C C . SER A 1 140 ? -4.136 -13.781 -1.838 1.00 98.50 140 SER A C 1
ATOM 1113 O O . SER A 1 140 ? -4.138 -14.998 -2.040 1.00 98.50 140 SER A O 1
ATOM 1115 N N . ASN A 1 141 ? -5.045 -13.153 -1.095 1.00 98.62 141 ASN A N 1
ATOM 1116 C CA . ASN A 1 141 ? -5.915 -13.812 -0.124 1.00 98.62 141 ASN A CA 1
ATOM 1117 C C . ASN A 1 141 ? -7.400 -13.804 -0.511 1.00 98.62 141 ASN A C 1
ATOM 1119 O O . ASN A 1 141 ? -8.194 -14.457 0.160 1.00 98.62 141 ASN A O 1
ATOM 1123 N N . GLY A 1 142 ? -7.788 -13.123 -1.593 1.00 98.31 142 GLY A N 1
ATOM 1124 C CA . GLY A 1 142 ? -9.117 -13.221 -2.204 1.00 98.31 142 GLY A CA 1
ATOM 1125 C C . GLY A 1 142 ? -9.284 -14.557 -2.927 1.00 98.31 142 GLY A C 1
ATOM 1126 O O . GLY A 1 142 ? -9.256 -14.627 -4.156 1.00 98.31 142 GLY A O 1
ATOM 1127 N N . LYS A 1 143 ? -9.355 -15.641 -2.155 1.00 98.50 143 LYS A N 1
ATOM 1128 C CA . LYS A 1 143 ? -9.388 -17.030 -2.624 1.00 98.50 143 LYS A CA 1
ATOM 1129 C C . LYS A 1 143 ? -10.541 -17.754 -1.948 1.00 98.50 143 LYS A C 1
ATOM 1131 O O . LYS A 1 143 ? -10.890 -17.430 -0.829 1.00 98.50 143 LYS A O 1
ATOM 1136 N N . TYR A 1 144 ? -11.105 -18.748 -2.621 1.00 98.44 144 TYR A N 1
ATOM 1137 C CA . TYR A 1 144 ? -12.252 -19.507 -2.109 1.00 98.44 144 TYR A CA 1
ATOM 1138 C C . TYR A 1 144 ? -12.011 -21.023 -2.102 1.00 98.44 144 TYR A C 1
ATOM 1140 O O . TYR A 1 144 ? -12.915 -21.786 -1.783 1.00 98.44 144 TYR A O 1
ATOM 1148 N N . VAL A 1 145 ? -10.804 -21.461 -2.471 1.00 98.62 145 VAL A N 1
ATOM 1149 C CA . VAL A 1 145 ? -10.387 -22.867 -2.473 1.00 98.62 145 VAL A CA 1
ATOM 1150 C C . VAL A 1 145 ? -9.135 -22.983 -1.619 1.00 98.62 145 VAL A C 1
ATOM 1152 O O . VAL A 1 145 ? -8.207 -22.180 -1.771 1.00 98.62 145 VAL A O 1
ATOM 1155 N N . ASP A 1 146 ? -9.123 -23.946 -0.704 1.00 98.31 146 ASP A N 1
ATOM 1156 C CA . ASP A 1 146 ? -8.002 -24.175 0.200 1.00 98.31 146 ASP A CA 1
ATOM 1157 C C . ASP A 1 146 ? -6.850 -24.947 -0.478 1.00 98.31 146 ASP A C 1
ATOM 1159 O O . ASP A 1 146 ? -6.869 -25.260 -1.671 1.00 98.31 146 ASP A O 1
ATOM 1163 N N . ARG A 1 147 ? -5.798 -25.265 0.286 1.00 98.31 147 ARG A N 1
ATOM 1164 C CA . ARG A 1 147 ? -4.640 -26.010 -0.243 1.00 98.31 147 ARG A CA 1
ATOM 1165 C C . ARG A 1 147 ? -4.925 -27.490 -0.523 1.00 98.31 147 ARG A C 1
ATOM 1167 O O . ARG A 1 147 ? -4.113 -28.118 -1.196 1.00 98.31 147 ARG A O 1
ATOM 1174 N N . ASN A 1 148 ? -6.026 -28.038 -0.013 1.00 98.12 148 ASN A N 1
ATOM 1175 C CA . ASN A 1 148 ? -6.468 -29.402 -0.293 1.00 98.12 148 ASN A CA 1
ATOM 1176 C C . ASN A 1 148 ? -7.319 -29.474 -1.572 1.00 98.12 148 ASN A C 1
ATOM 1178 O O . ASN A 1 148 ? -7.570 -30.569 -2.065 1.00 98.12 148 ASN A O 1
ATOM 1182 N N . GLY A 1 149 ? -7.708 -28.323 -2.134 1.00 98.25 149 GLY A N 1
ATOM 1183 C CA . GLY A 1 149 ? -8.581 -28.241 -3.303 1.00 98.25 149 GLY A CA 1
ATOM 1184 C C . GLY A 1 149 ? -10.064 -28.153 -2.948 1.00 98.25 149 GLY A C 1
ATOM 1185 O O . GLY A 1 149 ? -10.897 -28.223 -3.849 1.00 98.25 149 GLY A O 1
ATOM 1186 N N . GLU A 1 150 ? -10.396 -27.969 -1.669 1.00 98.50 150 GLU A N 1
ATOM 1187 C CA . GLU A 1 150 ? -11.775 -27.914 -1.195 1.00 98.50 150 GLU A CA 1
ATOM 1188 C C . GLU A 1 150 ? -12.303 -26.479 -1.190 1.00 98.50 150 GLU A C 1
ATOM 1190 O O . GLU A 1 150 ? -11.586 -25.525 -0.868 1.00 98.50 150 GLU A O 1
ATOM 1195 N N . VAL A 1 151 ? -13.578 -26.327 -1.554 1.00 98.56 151 VAL A N 1
ATOM 1196 C CA . VAL A 1 151 ? -14.269 -25.034 -1.510 1.00 98.56 151 VAL A CA 1
ATOM 1197 C C . VAL A 1 151 ? -14.466 -24.611 -0.057 1.00 98.56 151 VAL A C 1
ATOM 1199 O O . VAL A 1 151 ? -14.927 -25.385 0.776 1.00 98.56 151 VAL A O 1
ATOM 1202 N N . ILE A 1 152 ? -14.143 -23.355 0.227 1.00 98.31 152 ILE A N 1
ATOM 1203 C CA . ILE A 1 152 ? -14.319 -22.722 1.529 1.00 98.31 152 ILE A CA 1
ATOM 1204 C C . ILE A 1 152 ? -15.768 -22.234 1.642 1.00 98.31 152 ILE A C 1
ATOM 1206 O O . ILE A 1 152 ? -16.169 -21.325 0.914 1.00 98.31 152 ILE A O 1
ATOM 1210 N N . ASP A 1 153 ? -16.548 -22.812 2.557 1.00 96.56 153 ASP A N 1
ATOM 1211 C CA . ASP A 1 153 ? -17.966 -22.476 2.779 1.00 96.56 153 ASP A CA 1
ATOM 1212 C C . ASP A 1 153 ? -18.299 -22.069 4.229 1.00 96.56 153 ASP A C 1
ATOM 1214 O O . ASP A 1 153 ? -19.401 -21.599 4.514 1.00 96.56 153 ASP A O 1
ATOM 1218 N N . ASN A 1 154 ? -17.339 -22.206 5.144 1.00 96.19 154 ASN A N 1
ATOM 1219 C CA . ASN A 1 154 ? -17.537 -22.066 6.585 1.00 96.19 154 ASN A CA 1
ATOM 1220 C C . ASN A 1 154 ? -16.706 -20.943 7.234 1.00 96.19 154 ASN A C 1
ATOM 1222 O O . ASN A 1 154 ? -16.809 -20.741 8.444 1.00 96.19 154 ASN A O 1
ATOM 1226 N N . TYR A 1 155 ? -15.894 -20.206 6.469 1.00 97.44 155 TYR A N 1
ATOM 1227 C CA . TYR A 1 155 ? -15.138 -19.051 6.961 1.00 97.44 155 TYR A CA 1
ATOM 1228 C C . TYR A 1 155 ? -14.850 -18.019 5.860 1.00 97.44 155 TYR A C 1
ATOM 1230 O O . TYR A 1 155 ? -14.989 -18.290 4.672 1.00 97.44 155 TYR A O 1
ATOM 1238 N N . GLN A 1 156 ? -14.455 -16.811 6.273 1.00 98.06 156 GLN A N 1
ATOM 1239 C CA . GLN A 1 156 ? -14.035 -15.720 5.388 1.00 98.06 156 GLN A CA 1
ATOM 1240 C C . GLN A 1 156 ? -12.521 -15.759 5.124 1.00 98.06 156 GLN A C 1
ATOM 1242 O O . GLN A 1 156 ? -11.757 -16.257 5.954 1.00 98.06 156 GLN A O 1
ATOM 1247 N N . THR A 1 157 ? -12.092 -15.223 3.979 1.00 98.25 157 THR A N 1
ATOM 1248 C CA . THR A 1 157 ? -10.676 -15.130 3.570 1.00 98.25 157 THR A CA 1
ATOM 1249 C C . THR A 1 157 ? -10.183 -13.678 3.572 1.00 98.25 157 THR A C 1
ATOM 1251 O O . THR A 1 157 ? -10.472 -12.950 4.513 1.00 98.25 157 THR A O 1
ATOM 1254 N N . GLY A 1 158 ? -9.417 -13.236 2.564 1.00 97.75 158 GLY A N 1
ATOM 1255 C CA . GLY A 1 158 ? -8.883 -11.872 2.516 1.00 97.75 158 GLY A CA 1
ATOM 1256 C C . GLY A 1 158 ? -9.975 -10.787 2.537 1.00 97.75 158 GLY A C 1
ATOM 1257 O O . GLY A 1 158 ? -10.956 -10.923 1.799 1.00 97.75 158 GLY A O 1
ATOM 1258 N N . PRO A 1 159 ? -9.804 -9.712 3.331 1.00 98.56 159 PRO A N 1
ATOM 1259 C CA . PRO A 1 159 ? -10.731 -8.585 3.367 1.00 98.56 159 PRO A CA 1
ATOM 1260 C C . PRO A 1 159 ? -10.559 -7.671 2.145 1.00 98.56 159 PRO A C 1
ATOM 1262 O O . PRO A 1 159 ? -9.569 -7.737 1.410 1.00 98.56 159 PRO A O 1
ATOM 1265 N N . ILE A 1 160 ? -11.513 -6.763 1.942 1.00 98.88 160 ILE A N 1
ATOM 1266 C CA . ILE A 1 160 ? -11.388 -5.668 0.974 1.00 98.88 160 ILE A CA 1
ATOM 1267 C C . ILE A 1 160 ? -10.481 -4.582 1.563 1.00 98.88 160 ILE A C 1
ATOM 1269 O O . ILE A 1 160 ? -10.819 -3.979 2.580 1.00 98.88 160 ILE A O 1
ATOM 1273 N N . ILE A 1 161 ? -9.361 -4.291 0.899 1.00 98.88 161 ILE A N 1
ATOM 1274 C CA . ILE A 1 161 ? -8.449 -3.210 1.298 1.00 98.88 161 ILE A CA 1
ATOM 1275 C C . ILE A 1 161 ? -8.839 -1.901 0.616 1.00 98.88 161 ILE A C 1
ATOM 1277 O O . ILE A 1 161 ? -9.122 -1.859 -0.584 1.00 98.88 161 ILE A O 1
ATOM 1281 N N . TRP A 1 162 ? -8.823 -0.801 1.361 1.00 98.81 162 TRP A N 1
ATOM 1282 C CA . TRP A 1 162 ? -9.054 0.537 0.815 1.00 98.81 162 TRP A CA 1
ATOM 1283 C C . TRP A 1 162 ? -8.439 1.622 1.706 1.00 98.81 162 TRP A C 1
ATOM 1285 O O . TRP A 1 162 ? -7.904 1.328 2.769 1.00 98.81 162 TRP A O 1
ATOM 1295 N N . GLY A 1 163 ? -8.463 2.876 1.256 1.00 98.44 163 GLY A N 1
ATOM 1296 C CA . GLY A 1 163 ? -7.988 4.008 2.050 1.00 98.44 163 GLY A CA 1
ATOM 1297 C C . GLY A 1 163 ? -7.444 5.156 1.208 1.00 98.44 163 GLY A C 1
ATOM 1298 O O . GLY A 1 163 ? -7.169 5.001 0.020 1.00 98.44 163 GLY A O 1
ATOM 1299 N N . GLU A 1 164 ? -7.291 6.306 1.855 1.00 97.69 164 GLU A N 1
ATOM 1300 C CA . GLU A 1 164 ? -6.697 7.538 1.327 1.00 97.69 164 GLU A CA 1
ATOM 1301 C C . GLU A 1 164 ? -5.850 8.170 2.441 1.00 97.69 164 GLU A C 1
ATOM 1303 O O . GLU A 1 164 ? -6.139 7.938 3.622 1.00 97.69 164 GLU A O 1
ATOM 1308 N N . PRO A 1 165 ? -4.820 8.969 2.113 1.00 96.12 165 PRO A N 1
ATOM 1309 C CA . PRO A 1 165 ? -3.987 9.573 3.131 1.00 96.12 165 PRO A CA 1
ATOM 1310 C C . PRO A 1 165 ? -4.763 10.591 3.979 1.00 96.12 165 PRO A C 1
ATOM 1312 O O . PRO A 1 165 ? -5.672 11.289 3.509 1.00 96.12 165 PRO A O 1
ATOM 1315 N N . GLY A 1 166 ? -4.373 10.698 5.247 1.00 92.69 166 GLY A N 1
ATOM 1316 C CA . GLY A 1 166 ? -4.823 11.760 6.140 1.00 92.69 166 GLY A CA 1
ATOM 1317 C C . GLY A 1 166 ? -4.226 13.116 5.731 1.00 92.69 166 GLY A C 1
ATOM 1318 O O . GLY A 1 166 ? -3.095 13.184 5.264 1.00 92.69 166 GLY A O 1
ATOM 1319 N N . THR A 1 167 ? -4.935 14.236 5.872 1.00 90.31 167 THR A N 1
ATOM 1320 C CA . THR A 1 167 ? -6.305 14.401 6.398 1.00 90.31 167 THR A CA 1
ATOM 1321 C C . THR A 1 167 ? -7.388 14.344 5.311 1.00 90.31 167 THR A C 1
ATOM 1323 O O . THR A 1 167 ? -8.561 14.559 5.603 1.00 90.31 167 THR A O 1
ATOM 1326 N N . ASN A 1 168 ? -7.049 14.020 4.059 1.00 86.75 168 ASN A N 1
ATOM 1327 C CA . ASN A 1 168 ? -8.023 13.993 2.960 1.00 86.75 168 ASN A CA 1
ATOM 1328 C C . ASN A 1 168 ? -9.133 12.960 3.216 1.00 86.75 168 ASN A C 1
ATOM 1330 O O . ASN A 1 168 ? -10.314 13.285 3.098 1.00 86.75 168 ASN A O 1
ATOM 1334 N N . GLY A 1 169 ? -8.765 11.746 3.647 1.00 84.00 169 GLY A N 1
ATOM 1335 C CA . GLY A 1 169 ? -9.730 10.701 4.014 1.00 84.00 169 GLY A CA 1
ATOM 1336 C C . GLY A 1 169 ? -10.678 11.121 5.146 1.00 84.00 169 GLY A C 1
ATOM 1337 O O . GLY A 1 169 ? -11.879 10.834 5.091 1.00 84.00 169 GLY A O 1
ATOM 1338 N N . GLN A 1 170 ? -10.166 11.891 6.116 1.00 85.31 170 GLN A N 1
ATOM 1339 C CA . GLN A 1 170 ? -10.930 12.412 7.257 1.00 85.31 170 GLN A CA 1
ATOM 1340 C C . GLN A 1 170 ? -12.118 13.273 6.819 1.00 85.31 170 GLN A C 1
ATOM 1342 O O . GLN A 1 170 ? -13.181 13.223 7.432 1.00 85.31 170 GLN A O 1
ATOM 1347 N N . HIS A 1 171 ? -11.963 14.021 5.727 1.00 89.75 171 HIS A N 1
ATOM 1348 C CA . HIS A 1 171 ? -13.007 14.885 5.180 1.00 89.75 171 HIS A CA 1
ATOM 1349 C C . HIS A 1 171 ? -13.843 14.226 4.072 1.00 89.75 171 HIS A C 1
ATOM 1351 O O . HIS A 1 171 ? -14.682 14.895 3.472 1.00 89.75 171 HIS A O 1
ATOM 1357 N N . ALA A 1 172 ? -13.638 12.934 3.800 1.00 95.00 172 ALA A N 1
ATOM 1358 C CA . ALA A 1 172 ? -14.346 12.203 2.752 1.00 95.00 172 ALA A CA 1
ATOM 1359 C C . ALA A 1 172 ? -15.276 11.120 3.317 1.00 95.00 172 ALA A C 1
ATOM 1361 O O . ALA A 1 172 ? -16.480 11.155 3.072 1.00 95.00 172 ALA A O 1
ATOM 1362 N N . PHE A 1 173 ? -14.735 10.160 4.073 1.00 97.44 173 PHE A N 1
ATOM 1363 C CA . PHE A 1 173 ? -15.467 8.937 4.440 1.00 97.44 173 PHE A CA 1
ATOM 1364 C C . PHE A 1 173 ? -15.424 8.586 5.932 1.00 97.44 173 PHE A C 1
ATOM 1366 O O . PHE A 1 173 ? -16.089 7.640 6.348 1.00 97.44 173 PHE A O 1
ATOM 1373 N N . TYR A 1 174 ? -14.720 9.354 6.769 1.00 98.19 174 TYR A N 1
ATOM 1374 C CA . TYR A 1 174 ? -14.638 9.061 8.208 1.00 98.19 174 TYR A CA 1
ATOM 1375 C C . TYR A 1 174 ? -15.986 9.202 8.921 1.00 98.19 174 TYR A C 1
ATOM 1377 O O . TYR A 1 174 ? -16.198 8.564 9.944 1.00 98.19 174 TYR A O 1
ATOM 1385 N N . GLN A 1 175 ? -16.933 9.954 8.352 1.00 98.12 175 GLN A N 1
ATOM 1386 C CA . GLN A 1 175 ? -18.322 9.971 8.814 1.00 98.12 175 GLN A CA 1
ATOM 1387 C C . GLN A 1 175 ? -18.925 8.557 8.872 1.00 98.12 175 GLN A C 1
ATOM 1389 O O . GLN A 1 175 ? -19.599 8.211 9.840 1.00 98.12 175 GLN A O 1
ATOM 1394 N N . LEU A 1 176 ? -18.668 7.731 7.851 1.00 98.38 176 LEU A N 1
ATOM 1395 C CA . LEU A 1 176 ? -19.126 6.343 7.817 1.00 98.38 176 LEU A CA 1
ATOM 1396 C C . LEU A 1 176 ? -18.361 5.480 8.825 1.00 98.38 176 LEU A C 1
ATOM 1398 O O . LEU A 1 176 ? -18.970 4.623 9.451 1.00 98.38 176 LEU A O 1
ATOM 1402 N N . ILE A 1 177 ? -17.062 5.723 9.015 1.00 98.44 177 ILE A N 1
ATOM 1403 C CA . ILE A 1 177 ? -16.256 4.980 9.995 1.00 98.44 177 ILE A CA 1
ATOM 1404 C C . ILE A 1 177 ? -16.749 5.258 11.428 1.00 98.44 177 ILE A C 1
ATOM 1406 O O . ILE A 1 177 ? -16.888 4.329 12.213 1.00 98.44 177 ILE A O 1
ATOM 1410 N N . HIS A 1 178 ? -17.061 6.515 11.760 1.00 98.38 178 HIS A N 1
ATOM 1411 C CA . HIS A 1 178 ? -17.483 6.915 13.111 1.00 98.38 178 HIS A CA 1
ATOM 1412 C C . HIS A 1 178 ? -18.946 6.603 13.433 1.00 98.38 178 HIS A C 1
ATOM 1414 O O . HIS A 1 178 ? -19.260 6.255 14.566 1.00 98.38 178 HIS A O 1
ATOM 1420 N N . GLN A 1 179 ? -19.860 6.787 12.477 1.00 98.12 179 GLN A N 1
ATOM 1421 C CA . GLN A 1 179 ? -21.309 6.741 12.744 1.00 98.12 179 GLN A CA 1
ATOM 1422 C C . GLN A 1 179 ? -22.085 5.828 11.787 1.00 98.12 179 GLN A C 1
ATOM 1424 O O . GLN A 1 179 ? -23.317 5.817 11.797 1.00 98.12 179 GLN A O 1
ATOM 1429 N N . GLY A 1 180 ? -21.389 5.088 10.925 1.00 98.06 180 GLY A N 1
ATOM 1430 C CA . GLY A 1 180 ? -22.000 4.067 10.084 1.00 98.06 180 GLY A CA 1
ATOM 1431 C C . GLY A 1 180 ? -22.364 2.807 10.869 1.00 98.06 180 GLY A C 1
ATOM 1432 O O . GLY A 1 180 ? -22.150 2.689 12.071 1.00 98.06 180 GLY A O 1
ATOM 1433 N N . THR A 1 181 ? -22.918 1.829 10.158 1.00 97.94 181 THR A N 1
ATOM 1434 C CA . THR A 1 181 ? -23.342 0.537 10.724 1.00 97.94 181 THR A CA 1
ATOM 1435 C C . THR A 1 181 ? -22.372 -0.603 10.407 1.00 97.94 181 THR A C 1
ATOM 1437 O O . THR A 1 181 ? -22.677 -1.766 10.662 1.00 97.94 181 THR A O 1
ATOM 1440 N N . THR A 1 182 ? -21.215 -0.295 9.817 1.00 97.12 182 THR A N 1
ATOM 1441 C CA . THR A 1 182 ? -20.203 -1.274 9.401 1.00 97.12 182 THR A CA 1
ATOM 1442 C C . THR A 1 182 ? -18.955 -1.133 10.260 1.00 97.12 182 THR A C 1
ATOM 1444 O O . THR A 1 182 ? -18.412 -0.039 10.381 1.00 97.12 182 THR A O 1
ATOM 1447 N N . LEU A 1 183 ? -18.475 -2.248 10.814 1.00 98.25 183 LEU A N 1
ATOM 1448 C CA . LEU A 1 183 ? -17.189 -2.302 11.504 1.00 98.25 183 LEU A CA 1
ATOM 1449 C C . LEU A 1 183 ? -16.044 -2.263 10.485 1.00 98.25 183 LEU A C 1
ATOM 1451 O O . LEU A 1 183 ? -15.974 -3.116 9.598 1.00 98.25 183 LEU A O 1
ATOM 1455 N N . ILE A 1 184 ? -15.143 -1.291 10.637 1.00 98.75 184 ILE A N 1
ATOM 1456 C CA . ILE A 1 184 ? -13.994 -1.089 9.748 1.00 98.75 184 ILE A CA 1
ATOM 1457 C C . ILE A 1 184 ? -12.723 -0.971 10.603 1.00 98.75 184 ILE A C 1
ATOM 1459 O O . ILE A 1 184 ? -12.447 0.100 11.147 1.00 98.75 184 ILE A O 1
ATOM 1463 N N . PRO A 1 185 ? -11.938 -2.052 10.738 1.00 98.69 185 PRO A N 1
ATOM 1464 C CA . PRO A 1 185 ? -10.571 -1.985 11.242 1.00 98.69 185 PRO A CA 1
ATOM 1465 C C . PRO A 1 185 ? -9.737 -1.005 10.412 1.00 98.69 185 PRO A C 1
ATOM 1467 O O . PRO A 1 185 ? -9.826 -0.999 9.181 1.00 98.69 185 PRO A O 1
ATOM 1470 N N . CYS A 1 186 ? -8.949 -0.173 11.090 1.00 98.69 186 CYS A N 1
ATOM 1471 C CA . CYS A 1 186 ? -8.177 0.894 10.465 1.00 98.69 186 CYS A CA 1
ATOM 1472 C C . CYS A 1 186 ? -6.717 0.869 10.931 1.00 98.69 186 CYS A C 1
ATOM 1474 O O . CYS A 1 186 ? -6.451 1.020 12.124 1.00 98.69 186 CYS A O 1
ATOM 1476 N N . ASP A 1 187 ? -5.791 0.796 9.980 1.00 98.75 187 ASP A N 1
ATOM 1477 C CA . ASP A 1 187 ? -4.357 0.945 10.207 1.00 98.75 187 ASP A CA 1
ATOM 1478 C C . ASP A 1 187 ? -3.946 2.402 9.972 1.00 98.75 187 ASP A C 1
ATOM 1480 O O . ASP A 1 187 ? -3.856 2.886 8.839 1.00 98.75 187 ASP A O 1
ATOM 1484 N N . PHE A 1 188 ? -3.695 3.113 11.069 1.00 98.75 188 PHE A N 1
ATOM 1485 C CA . PHE A 1 188 ? -3.193 4.483 11.064 1.00 98.75 188 PHE A CA 1
ATOM 1486 C C . PHE A 1 188 ? -1.658 4.475 11.072 1.00 98.75 188 PHE A C 1
ATOM 1488 O O . PHE A 1 188 ? -1.036 3.916 11.973 1.00 98.75 188 PHE A O 1
ATOM 1495 N N . ILE A 1 189 ? -1.032 5.142 10.094 1.00 98.75 189 ILE A N 1
ATOM 1496 C CA . ILE A 1 189 ? 0.436 5.197 9.950 1.00 98.75 189 ILE A CA 1
ATOM 1497 C C . ILE A 1 189 ? 0.890 6.656 9.861 1.00 98.75 189 ILE A C 1
ATOM 1499 O O . ILE A 1 189 ? 0.356 7.397 9.045 1.00 98.75 189 ILE A O 1
ATOM 1503 N N . ALA A 1 190 ? 1.885 7.081 10.644 1.00 98.50 190 ALA A N 1
ATOM 1504 C CA . ALA A 1 190 ? 2.453 8.429 10.547 1.00 98.50 190 ALA A CA 1
ATOM 1505 C C . ALA A 1 190 ? 3.960 8.441 10.857 1.00 98.50 190 ALA A C 1
ATOM 1507 O O . ALA A 1 190 ? 4.389 7.773 11.803 1.00 98.50 190 ALA A O 1
ATOM 1508 N N . PRO A 1 191 ? 4.777 9.220 10.126 1.00 98.38 191 PRO A N 1
ATOM 1509 C CA . PRO A 1 191 ? 6.152 9.476 10.520 1.00 98.38 191 PRO A CA 1
ATOM 1510 C C . PRO A 1 191 ? 6.208 10.545 11.621 1.00 98.38 191 PRO A C 1
ATOM 1512 O O . PRO A 1 191 ? 5.561 11.590 11.541 1.00 98.38 191 PRO A O 1
ATOM 1515 N N . ALA A 1 192 ? 7.042 10.332 12.639 1.00 98.19 192 ALA A N 1
ATOM 1516 C CA . ALA A 1 192 ? 7.255 11.336 13.687 1.00 98.19 192 ALA A CA 1
ATOM 1517 C C . ALA A 1 192 ? 7.946 12.608 13.156 1.00 98.19 192 ALA A C 1
ATOM 1519 O O . ALA A 1 192 ? 7.738 13.695 13.688 1.00 98.19 192 ALA A O 1
ATOM 1520 N N . GLN A 1 193 ? 8.756 12.481 12.101 1.00 98.19 193 GLN A N 1
ATOM 1521 C CA . GLN A 1 193 ? 9.500 13.579 11.482 1.00 98.19 193 GLN A CA 1
ATOM 1522 C C . GLN A 1 193 ? 9.051 13.770 10.034 1.00 98.19 193 GLN A C 1
ATOM 1524 O O . GLN A 1 193 ? 8.869 12.795 9.309 1.00 98.19 193 GLN A O 1
ATOM 1529 N N . THR A 1 194 ? 8.906 15.023 9.605 1.00 98.31 194 THR A N 1
ATOM 1530 C CA . THR A 1 194 ? 8.553 15.365 8.222 1.00 98.31 194 THR A CA 1
ATOM 1531 C C . THR A 1 194 ? 9.787 15.673 7.382 1.00 98.31 194 THR A C 1
ATOM 1533 O O . THR A 1 194 ? 10.740 16.291 7.857 1.00 98.31 194 THR A O 1
ATOM 1536 N N . HIS A 1 195 ? 9.735 15.322 6.098 1.00 97.94 195 HIS A N 1
ATOM 1537 C CA . HIS A 1 195 ? 10.704 15.786 5.103 1.00 97.94 195 HIS A CA 1
ATOM 1538 C C . HIS A 1 195 ? 10.541 17.275 4.756 1.00 97.94 195 HIS A C 1
ATOM 1540 O O . HIS A 1 195 ? 11.453 17.882 4.196 1.00 97.94 195 HIS A O 1
ATOM 1546 N N . ASN A 1 196 ? 9.390 17.875 5.072 1.00 98.00 196 ASN A N 1
ATOM 1547 C CA . ASN A 1 196 ? 9.037 19.241 4.696 1.00 98.00 196 ASN A CA 1
ATOM 1548 C C . ASN A 1 196 ? 8.589 20.043 5.933 1.00 98.00 196 ASN A C 1
ATOM 1550 O O . ASN A 1 196 ? 7.397 20.322 6.084 1.00 98.00 196 ASN A O 1
ATOM 1554 N N . PRO A 1 197 ? 9.517 20.410 6.840 1.00 96.94 197 PRO A N 1
ATOM 1555 C CA . PRO A 1 197 ? 9.174 21.172 8.035 1.00 96.94 197 PRO A CA 1
ATOM 1556 C C . PRO A 1 197 ? 8.663 22.562 7.645 1.00 96.94 197 PRO A C 1
ATOM 1558 O O . PRO A 1 197 ? 9.402 23.382 7.097 1.00 96.94 197 PRO A O 1
ATOM 1561 N N . LEU A 1 198 ? 7.387 22.823 7.929 1.00 97.56 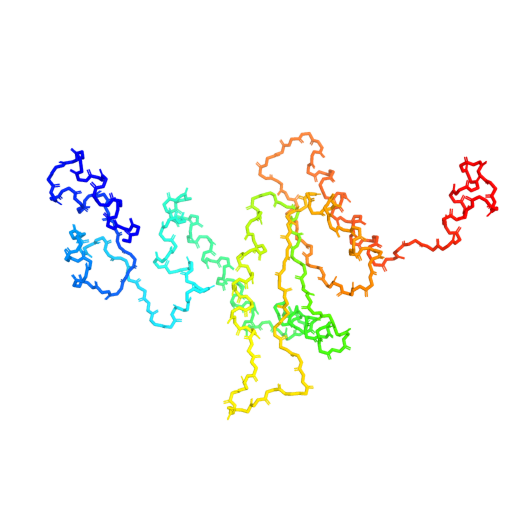198 LEU A N 1
ATOM 1562 C CA . LEU A 1 198 ? 6.730 24.089 7.625 1.00 97.56 198 LEU A CA 1
ATOM 1563 C C . LEU A 1 198 ? 5.817 24.500 8.780 1.00 97.56 198 LEU A C 1
ATOM 1565 O O . LEU A 1 198 ? 4.759 23.903 8.978 1.00 97.56 198 LEU A O 1
ATOM 1569 N N . ALA A 1 199 ? 6.223 25.542 9.510 1.00 97.44 199 ALA A N 1
ATOM 1570 C CA . ALA A 1 199 ? 5.495 26.061 10.669 1.00 97.44 199 ALA A CA 1
ATOM 1571 C C . ALA A 1 199 ? 5.014 24.921 11.595 1.00 97.44 199 ALA A C 1
ATOM 1573 O O . ALA A 1 199 ? 5.818 24.085 11.998 1.00 97.44 199 ALA A O 1
ATOM 1574 N N . ASP A 1 200 ? 3.716 24.873 11.889 1.00 97.50 200 ASP A N 1
ATOM 1575 C CA . ASP A 1 200 ? 3.062 23.880 12.743 1.00 97.50 200 ASP A CA 1
ATOM 1576 C C . ASP A 1 200 ? 2.296 22.802 11.944 1.00 97.50 200 ASP A C 1
ATOM 1578 O O . ASP A 1 200 ? 1.453 22.093 12.496 1.00 97.50 200 ASP A O 1
ATOM 1582 N N . HIS A 1 201 ? 2.566 22.654 10.638 1.00 98.19 201 HIS A N 1
ATOM 1583 C CA . HIS A 1 201 ? 1.822 21.724 9.777 1.00 98.19 201 HIS A CA 1
ATOM 1584 C C . HIS A 1 201 ? 1.929 20.272 10.257 1.00 98.19 201 HIS A C 1
ATOM 1586 O O . HIS A 1 201 ? 0.915 19.580 10.331 1.00 98.19 201 HIS A O 1
ATOM 1592 N N . HIS A 1 202 ? 3.138 19.808 10.593 1.00 98.31 202 HIS A N 1
ATOM 1593 C CA . HIS A 1 202 ? 3.338 18.417 11.021 1.00 98.31 202 HIS A CA 1
ATOM 1594 C C . HIS A 1 202 ? 2.744 18.155 12.406 1.00 98.31 202 HIS A C 1
ATOM 1596 O O . HIS A 1 202 ? 2.155 17.106 12.635 1.00 98.31 202 HIS A O 1
ATOM 1602 N N . GLU A 1 203 ? 2.811 19.133 13.310 1.00 98.12 203 GLU A N 1
ATOM 1603 C CA . GLU A 1 203 ? 2.174 19.037 14.627 1.00 98.12 203 GLU A CA 1
ATOM 1604 C C . GLU A 1 203 ? 0.649 18.929 14.503 1.00 98.12 203 GLU A C 1
ATOM 1606 O O . GLU A 1 203 ? 0.045 18.060 15.127 1.00 98.12 203 GLU A O 1
ATOM 1611 N N . LYS A 1 204 ? 0.024 19.738 13.636 1.00 98.19 204 LYS A N 1
ATOM 1612 C CA . LYS A 1 204 ? -1.415 19.645 13.329 1.00 98.19 204 LYS A CA 1
ATOM 1613 C C . LYS A 1 204 ? -1.790 18.334 12.639 1.00 98.19 204 LYS A C 1
ATOM 1615 O O . LYS A 1 204 ? -2.870 17.792 12.879 1.00 98.19 204 LYS A O 1
ATOM 1620 N N . LEU A 1 205 ? -0.932 17.818 11.761 1.00 98.12 205 LEU A N 1
ATOM 1621 C CA . LEU A 1 205 ? -1.147 16.520 11.121 1.00 98.12 205 LEU A CA 1
ATOM 1622 C C . LEU A 1 205 ? -1.162 15.405 12.174 1.00 98.12 205 LEU A C 1
ATOM 1624 O O . LEU A 1 205 ? -2.109 14.620 12.223 1.00 98.12 205 LEU A O 1
ATOM 1628 N N . LEU A 1 206 ? -0.162 15.388 13.058 1.00 98.38 206 LEU A N 1
ATOM 1629 C CA . LEU A 1 206 ? -0.059 14.411 14.139 1.00 98.38 206 LEU A CA 1
ATOM 1630 C C . LEU A 1 206 ? -1.166 14.577 15.188 1.00 98.38 206 LEU A C 1
ATOM 1632 O O . LEU A 1 206 ? -1.681 13.578 15.681 1.00 98.38 206 LEU A O 1
ATOM 1636 N N . SER A 1 207 ? -1.613 15.802 15.487 1.00 98.31 207 SER A N 1
ATOM 1637 C CA . SER A 1 207 ? -2.750 16.000 16.392 1.00 98.31 207 SER A CA 1
ATOM 1638 C C . SER A 1 207 ? -4.025 15.364 15.835 1.00 98.31 207 SER A C 1
ATOM 1640 O O . SER A 1 207 ? -4.765 14.738 16.586 1.00 98.31 207 SER A O 1
ATOM 1642 N N . ASN A 1 208 ? -4.269 15.468 14.521 1.00 97.88 208 ASN A N 1
ATOM 1643 C CA . ASN A 1 208 ? -5.390 14.777 13.876 1.00 97.88 208 ASN A CA 1
ATOM 1644 C C . ASN A 1 208 ? -5.199 13.254 13.872 1.00 97.88 208 ASN A C 1
ATOM 1646 O O . ASN A 1 208 ? -6.159 12.536 14.130 1.00 97.88 208 ASN A O 1
ATOM 1650 N N . PHE A 1 209 ? -3.985 12.761 13.608 1.00 98.38 209 PHE A N 1
ATOM 1651 C CA . PHE A 1 209 ? -3.663 11.331 13.667 1.00 98.38 209 PHE A CA 1
ATOM 1652 C C . PHE A 1 209 ? -4.038 10.723 15.027 1.00 98.38 209 PHE A C 1
ATOM 1654 O O . PHE A 1 209 ? -4.802 9.761 15.080 1.00 98.38 209 PHE A O 1
ATOM 1661 N N . PHE A 1 210 ? -3.572 11.325 16.128 1.00 98.56 210 PHE A N 1
ATOM 1662 C CA . PHE A 1 210 ? -3.876 10.838 17.475 1.00 98.56 210 PHE A CA 1
ATOM 1663 C C . PHE A 1 210 ? -5.364 10.988 17.812 1.00 98.56 210 PHE A C 1
ATOM 1665 O O . PHE A 1 210 ? -5.996 10.012 18.223 1.00 98.56 210 PHE A O 1
ATOM 1672 N N . ALA A 1 211 ? -5.944 12.168 17.565 1.00 98.12 211 ALA A N 1
ATOM 1673 C CA . ALA A 1 211 ? -7.338 12.454 17.900 1.00 98.12 211 ALA A CA 1
ATOM 1674 C C . ALA A 1 211 ? -8.330 11.525 17.181 1.00 98.12 211 ALA A C 1
ATOM 1676 O O . ALA A 1 211 ? -9.357 11.168 17.750 1.00 98.12 211 ALA A O 1
ATOM 1677 N N . GLN A 1 212 ? -8.038 11.104 15.945 1.00 98.31 212 GLN A N 1
ATOM 1678 C CA . GLN A 1 212 ? -8.915 10.186 15.214 1.00 98.31 212 GLN A CA 1
ATOM 1679 C C . GLN A 1 212 ? -8.950 8.795 15.844 1.00 98.31 212 GLN A C 1
ATOM 1681 O O . GLN A 1 212 ? -10.030 8.233 16.013 1.00 98.31 212 GLN A O 1
ATOM 1686 N N . THR A 1 213 ? -7.796 8.258 16.244 1.00 97.62 213 THR A N 1
ATOM 1687 C CA . THR A 1 213 ? -7.746 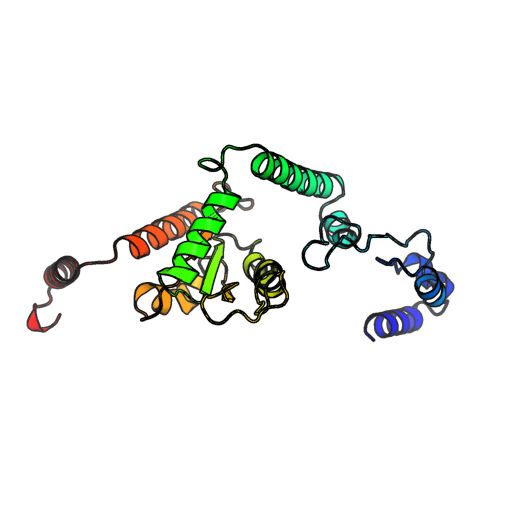6.951 16.919 1.00 97.62 213 THR A CA 1
ATOM 1688 C C . THR A 1 213 ? -8.410 6.981 18.298 1.00 97.62 213 THR A C 1
ATOM 1690 O O . THR A 1 213 ? -9.116 6.041 18.653 1.00 97.62 213 THR A O 1
ATOM 1693 N N . GLU A 1 214 ? -8.261 8.082 19.042 1.00 98.56 214 GLU A N 1
ATOM 1694 C CA . GLU A 1 214 ? -8.936 8.295 20.327 1.00 98.56 214 GLU A CA 1
ATOM 1695 C C . GLU A 1 214 ? -10.460 8.365 20.151 1.00 98.56 214 GLU A C 1
ATOM 1697 O O . GLU A 1 214 ? -11.201 7.646 20.822 1.00 98.56 214 GLU A O 1
ATOM 1702 N N . ALA A 1 215 ? -10.932 9.167 19.192 1.00 98.19 215 ALA A N 1
ATOM 1703 C CA . ALA A 1 215 ? -12.355 9.302 18.902 1.00 98.19 215 ALA A CA 1
ATOM 1704 C C . ALA A 1 215 ? -12.993 7.972 18.467 1.00 98.19 215 ALA A C 1
ATOM 1706 O O . ALA A 1 215 ? -14.103 7.669 18.897 1.00 98.19 215 ALA A O 1
ATOM 1707 N N . LEU A 1 216 ? -12.293 7.157 17.665 1.00 98.31 216 LEU A N 1
ATOM 1708 C CA . LEU A 1 216 ? -12.775 5.832 17.254 1.00 98.31 216 LEU A CA 1
ATOM 1709 C C . LEU A 1 216 ? -12.855 4.843 18.423 1.00 98.31 216 LEU A C 1
ATOM 1711 O O . LEU A 1 216 ? -13.764 4.018 18.464 1.00 98.31 216 LEU A O 1
ATOM 1715 N N . ALA A 1 217 ? -11.909 4.908 19.361 1.00 98.12 217 ALA A N 1
ATOM 1716 C CA . ALA A 1 217 ? -11.856 3.982 20.486 1.00 98.12 217 ALA A CA 1
ATOM 1717 C C . ALA A 1 217 ? -12.919 4.281 21.552 1.00 98.12 217 ALA A C 1
ATOM 1719 O O . ALA A 1 217 ? -13.484 3.351 22.130 1.00 98.12 217 ALA A O 1
ATOM 1720 N N . PHE A 1 218 ? -13.173 5.562 21.832 1.00 98.38 218 PHE A N 1
ATOM 1721 C CA . PHE A 1 218 ? -13.972 5.971 22.993 1.00 98.38 218 PHE A CA 1
ATOM 1722 C C . PHE A 1 218 ? -15.315 6.609 22.633 1.00 98.38 218 PHE A C 1
ATOM 1724 O O . PHE A 1 218 ? -16.234 6.597 23.452 1.00 98.38 218 PHE A O 1
ATOM 1731 N N . GLY A 1 219 ? -15.463 7.122 21.410 1.00 97.81 219 GLY A N 1
ATOM 1732 C CA . GLY A 1 219 ? -16.661 7.833 20.985 1.00 97.81 219 GLY A CA 1
ATOM 1733 C C . GLY A 1 219 ? -16.958 9.062 21.848 1.00 97.81 219 GLY A C 1
ATOM 1734 O O . GLY A 1 219 ? -16.066 9.682 22.426 1.00 97.81 219 GLY A O 1
ATOM 1735 N N . LYS A 1 220 ? -18.240 9.426 21.906 1.00 98.06 220 LYS A N 1
ATOM 1736 C CA . LYS A 1 220 ? -18.778 10.422 22.834 1.00 98.06 220 LYS A CA 1
ATOM 1737 C C . LYS A 1 220 ? -20.142 9.946 23.315 1.00 98.06 220 LYS A C 1
ATOM 1739 O O . LYS A 1 220 ? -20.997 9.583 22.507 1.00 98.06 220 LYS A O 1
ATOM 1744 N N . THR A 1 221 ? -20.326 9.916 24.624 1.00 98.12 221 THR A N 1
ATOM 1745 C CA . THR A 1 221 ? -21.552 9.458 25.280 1.00 98.12 221 THR A CA 1
ATOM 1746 C C . THR A 1 221 ? -22.675 10.482 25.149 1.00 98.12 221 THR A C 1
ATOM 1748 O O . THR A 1 221 ? -22.453 11.661 24.859 1.00 98.12 221 THR A O 1
ATOM 1751 N N . LYS A 1 222 ? -23.911 10.034 25.381 1.00 97.19 222 LYS A N 1
ATOM 1752 C CA . LYS A 1 222 ? -25.085 10.908 25.364 1.00 97.19 222 LYS A CA 1
ATOM 1753 C C . LYS A 1 222 ? -24.952 12.028 26.403 1.00 97.19 222 LYS A C 1
ATOM 1755 O O . LYS A 1 222 ? -25.228 13.181 26.093 1.00 97.19 222 LYS A O 1
ATOM 1760 N N . GLU A 1 223 ? -24.490 11.694 27.602 1.00 97.31 223 GLU A N 1
ATOM 1761 C CA . GLU A 1 223 ? -24.339 12.616 28.727 1.00 97.31 223 GLU A CA 1
ATOM 1762 C C . GLU A 1 223 ? -23.317 13.720 28.421 1.00 97.31 223 GLU A C 1
ATOM 1764 O O . GLU A 1 223 ? -23.535 14.885 28.754 1.00 97.31 223 GLU A O 1
ATOM 1769 N N . GLU A 1 224 ? -22.215 13.374 27.748 1.00 97.44 224 GLU A N 1
ATOM 1770 C CA . GLU A 1 224 ? -21.222 14.351 27.289 1.00 97.44 224 GLU A CA 1
ATOM 1771 C C . GLU A 1 224 ? -21.812 15.307 26.246 1.00 97.44 224 GLU A C 1
ATOM 1773 O O . GLU A 1 224 ? -21.592 16.516 26.329 1.00 97.44 224 GLU A O 1
ATOM 1778 N N . VAL A 1 225 ? -22.599 14.789 25.297 1.00 96.88 225 VAL A N 1
ATOM 1779 C CA . VAL A 1 225 ? -23.284 15.604 24.279 1.00 96.88 225 VAL A CA 1
ATOM 1780 C C . VAL A 1 225 ? -24.301 16.552 24.921 1.00 96.88 225 VAL A C 1
ATOM 1782 O O . VAL A 1 225 ? -24.289 17.751 24.638 1.00 96.88 225 VAL A O 1
ATOM 1785 N N . GLU A 1 226 ? -25.152 16.051 25.818 1.00 97.25 226 GLU A N 1
ATOM 1786 C CA . GLU A 1 226 ? -26.131 16.864 26.550 1.00 97.25 226 GLU A CA 1
ATOM 1787 C C . GLU A 1 226 ? -25.447 17.972 27.364 1.00 97.25 226 GLU A C 1
ATOM 1789 O O . GLU A 1 226 ? -25.852 19.136 27.298 1.00 97.25 226 GLU A O 1
ATOM 1794 N N . ALA A 1 227 ? -24.362 17.649 28.076 1.00 96.56 227 ALA A N 1
ATOM 1795 C CA . ALA A 1 227 ? -23.585 18.624 28.836 1.00 96.56 227 ALA A CA 1
ATOM 1796 C C . ALA A 1 227 ? -22.973 19.721 27.944 1.00 96.56 227 ALA A C 1
ATOM 1798 O O . ALA A 1 227 ? -22.980 20.899 28.319 1.00 96.56 227 ALA A O 1
ATOM 1799 N N . GLU A 1 228 ? -22.469 19.368 26.757 1.00 96.62 228 GLU A N 1
ATOM 1800 C CA . GLU A 1 228 ? -21.947 20.334 25.784 1.00 96.62 228 GLU A CA 1
ATOM 1801 C C . GLU A 1 228 ? -23.039 21.278 25.269 1.00 96.62 228 GLU A C 1
ATOM 1803 O O . GLU A 1 228 ? -22.828 22.494 25.222 1.00 96.62 228 GLU A O 1
ATOM 1808 N N . PHE A 1 229 ? -24.219 20.752 24.934 1.00 95.94 229 PHE A N 1
ATOM 1809 C CA . PHE A 1 229 ? -25.328 21.566 24.441 1.00 95.94 229 PHE A CA 1
ATOM 1810 C C . PHE A 1 229 ? -25.918 22.490 25.507 1.00 95.94 229 PHE A C 1
ATOM 1812 O O . PHE A 1 229 ? -26.168 23.664 25.218 1.00 95.94 229 PHE A O 1
ATOM 1819 N N . VAL A 1 230 ? -26.063 22.014 26.747 1.00 96.19 230 VAL A N 1
ATOM 1820 C CA . VAL A 1 230 ? -26.483 22.856 27.878 1.00 96.19 230 VAL A CA 1
ATOM 1821 C C . VAL A 1 230 ? -25.469 23.973 28.118 1.00 96.19 230 VAL A C 1
ATOM 1823 O O . VAL A 1 230 ? -25.846 25.135 28.276 1.00 96.19 230 VAL A O 1
ATOM 1826 N N . LYS A 1 231 ? -24.166 23.666 28.072 1.00 96.44 231 LYS A N 1
ATOM 1827 C CA . LYS A 1 231 ? -23.102 24.675 28.184 1.00 96.44 231 LYS A CA 1
ATOM 1828 C C . LYS A 1 231 ? -23.129 25.687 27.032 1.00 96.44 231 LYS A C 1
ATOM 1830 O O . LYS A 1 231 ? -22.758 26.841 27.237 1.00 96.44 231 LYS A O 1
ATOM 1835 N N . ALA A 1 232 ? -23.586 25.280 25.847 1.00 95.62 232 ALA A N 1
ATOM 1836 C CA . ALA A 1 232 ? -23.794 26.160 24.697 1.00 95.62 232 ALA A CA 1
ATOM 1837 C C . ALA A 1 232 ? -25.106 26.972 24.765 1.00 95.62 232 ALA A C 1
ATOM 1839 O O . ALA A 1 232 ? -25.383 27.752 23.855 1.00 95.62 232 ALA A O 1
ATOM 1840 N N . GLY A 1 233 ? -25.901 26.812 25.830 1.00 95.62 233 GLY A N 1
ATOM 1841 C CA . GLY A 1 233 ? -27.137 27.557 26.067 1.00 95.62 233 GLY A CA 1
ATOM 1842 C C . GLY A 1 233 ? -28.397 26.942 25.454 1.00 95.62 233 GLY A C 1
ATOM 1843 O O . GLY A 1 233 ? -29.409 27.636 25.387 1.00 95.62 233 GLY A O 1
ATOM 1844 N N . LYS A 1 234 ? -28.356 25.678 25.010 1.00 94.31 234 LYS A N 1
ATOM 1845 C CA . LYS A 1 234 ? -29.547 24.946 24.551 1.00 94.31 234 LYS A CA 1
ATOM 1846 C C . LYS A 1 234 ? -30.271 24.253 25.705 1.00 94.31 234 LYS A C 1
ATOM 1848 O O . LYS A 1 234 ? -29.656 23.877 26.702 1.00 94.31 234 LYS A O 1
ATOM 1853 N N . SER A 1 235 ? -31.576 24.055 25.553 1.00 92.62 235 SER A N 1
ATOM 1854 C CA . SER A 1 235 ? -32.373 23.199 26.437 1.00 92.62 235 SER A CA 1
ATOM 1855 C C . SER A 1 235 ? -32.253 21.726 26.039 1.00 92.62 235 SER A C 1
ATOM 1857 O O . SER A 1 235 ? -31.979 21.423 24.883 1.00 92.62 235 SER A O 1
ATOM 1859 N N . LEU A 1 236 ? -32.486 20.800 26.976 1.00 88.56 236 LEU A N 1
ATOM 1860 C CA . LEU A 1 236 ? -32.458 19.359 26.679 1.00 88.56 236 LEU A CA 1
ATOM 1861 C C . LEU A 1 236 ? -33.570 18.921 25.715 1.00 88.56 236 LEU A C 1
ATOM 1863 O O . LEU A 1 236 ? -33.419 17.908 25.050 1.00 88.56 236 LEU A O 1
ATOM 1867 N N . ASP A 1 237 ? -34.653 19.692 25.599 1.00 89.81 237 ASP A N 1
ATOM 1868 C CA . ASP A 1 237 ? -35.705 19.438 24.607 1.00 89.81 237 ASP A CA 1
ATOM 1869 C C . ASP A 1 237 ? -35.233 19.743 23.165 1.00 89.81 237 ASP A C 1
ATOM 1871 O O . ASP A 1 237 ? -35.855 19.301 22.201 1.00 89.81 237 ASP A O 1
ATOM 1875 N N . GLU A 1 238 ? -34.142 20.506 23.003 1.00 80.38 238 GLU A N 1
ATOM 1876 C CA . GLU A 1 238 ? -33.520 20.858 21.715 1.00 80.38 238 GLU A CA 1
ATOM 1877 C C . GLU A 1 238 ? -32.318 19.963 21.344 1.00 80.38 238 GLU A C 1
ATOM 1879 O O . GLU A 1 238 ? -31.663 20.226 20.325 1.00 80.38 238 GLU A O 1
ATOM 1884 N N . VAL A 1 239 ? -31.995 18.965 22.178 1.00 72.25 239 VAL A N 1
ATOM 1885 C CA . VAL A 1 239 ? -30.834 18.059 22.059 1.00 72.25 239 VAL A CA 1
ATOM 1886 C C . VAL A 1 239 ? -31.287 16.659 21.675 1.00 72.25 239 VAL A C 1
ATOM 1888 O O . VAL A 1 239 ? -30.700 16.122 20.709 1.00 72.25 239 VAL A O 1
#

InterPro domains:
  IPR001672 Phosphoglucose isomerase (PGI) [PF00342] (1-232)
  IPR001672 Phosphoglucose isomerase (PGI) [PR00662] (45-63)
  IPR001672 Phosphoglucose isomerase (PGI) [PR00662] (122-143)
  IPR001672 Phosphoglucose isomerase (PGI) [PS51463] (1-239)
  IPR001672 Phosphoglucose isomerase (PGI) [PTHR11469] (1-238)
  IPR018189 Phosphoglucose isomerase, conserved site [PS00765] (49-62)
  IPR035482 Phosphoglucose isomerase, SIS domain 2 [cd05016] (115-218)
  IPR046348 SIS domain superfamily [SSF53697] (1-235)

Sequence (239 aa):
TNAHSARNWFLATAKDESHVAKHFAALSTNSKAVAEFGIDTNNMFEFWDWVGGRYSLWSAIGLSIALSIGFEHFEALLAGAHEMDKHFRTAPIEQNIPTTLALIGLWNTNFLGAQTEAILPYDQYLHRFAAYFQQGNMESNGKYVDRNGEVIDNYQTGPIIWGEPGTNGQHAFYQLIHQGTTLIPCDFIAPAQTHNPLADHHEKLLSNFFAQTEALAFGKTKEEVEAEFVKAGKSLDEV